Protein AF-A0A812R3I2-F1 (afdb_monomer_lite)

Foldseek 3Di:
DVVLLVLLLVVLCVQQDQDDPDPQPNQRLLVLLLQLLVLLVVLLVPPVCPVSSVSSPSSSLSNVQNSCCSVVPVLDGLVPLVVLVVLLVVLVVLVVVVCVVQVVDPVPDDPVSVVSNVVSVVSNVVSVVSSVVSVVVVVVLVVLCVVPNSCSSNVVSVVSNVVSVCVNVVSVVVLVVVLVVLVVVLVVLVVVLVVLVVVLVVLVVVCVPDDDPSVVVSVVSVVVSVVSVVVSVVSVVVSCVSVVVVVVVVVVVVVPDDDDDDDDDDDDDDDDDDD

pLDDT: mean 76.4, std 17.94, range [28.22, 96.25]

Radius of gyration: 31.41 Å; chains: 1; bounding box: 84×61×97 Å

Structure (mmCIF, N/CA/C/O backbone):
data_AF-A0A812R3I2-F1
#
_entry.id   AF-A0A812R3I2-F1
#
loop_
_atom_site.group_PDB
_atom_site.id
_atom_site.type_symbol
_atom_site.label_atom_id
_atom_site.label_alt_id
_atom_site.label_comp_id
_atom_site.label_asym_id
_atom_site.label_entity_id
_atom_site.label_seq_id
_atom_site.pdbx_PDB_ins_code
_atom_site.Cartn_x
_atom_site.Cartn_y
_atom_site.Cartn_z
_atom_site.occupancy
_atom_site.B_iso_or_equiv
_atom_site.auth_seq_id
_atom_site.auth_comp_id
_atom_site.auth_asym_id
_atom_site.auth_atom_id
_atom_site.pdbx_PDB_model_num
ATOM 1 N N . MET A 1 1 ? -6.455 10.884 20.052 1.00 87.44 1 MET A N 1
ATOM 2 C CA . MET A 1 1 ? -6.715 10.552 18.632 1.00 87.44 1 MET A CA 1
ATOM 3 C C . MET A 1 1 ? -5.604 11.018 17.708 1.00 87.44 1 MET A C 1
ATOM 5 O O . MET A 1 1 ? -4.949 10.153 17.156 1.00 87.44 1 MET A O 1
ATOM 9 N N . VAL A 1 2 ? -5.324 12.324 17.572 1.00 93.56 2 VAL A N 1
ATOM 10 C CA . VAL A 1 2 ? -4.224 12.802 16.696 1.00 93.56 2 VAL A CA 1
ATOM 11 C C . VAL A 1 2 ? -2.874 12.212 17.108 1.00 93.56 2 VAL A C 1
ATOM 13 O O . VAL A 1 2 ? -2.178 11.645 16.276 1.00 93.56 2 VAL A O 1
ATOM 16 N N . PHE A 1 3 ? -2.540 12.252 18.402 1.00 95.25 3 PHE A N 1
ATOM 17 C CA . PHE A 1 3 ? -1.313 11.631 18.909 1.00 95.25 3 PHE A CA 1
ATOM 18 C C . PHE 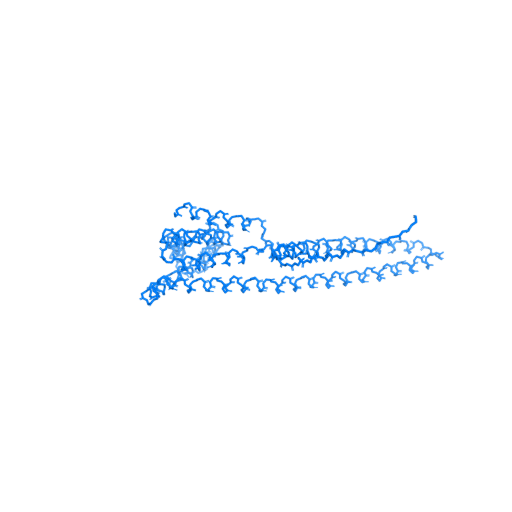A 1 3 ? -1.253 10.122 18.616 1.00 95.25 3 PHE A C 1
ATOM 20 O O . PHE A 1 3 ? -0.248 9.636 18.119 1.00 95.25 3 PHE A O 1
ATOM 27 N N . SER A 1 4 ? -2.352 9.394 18.833 1.00 93.94 4 SER A N 1
ATOM 28 C CA . SER A 1 4 ? -2.474 7.961 18.519 1.00 93.94 4 SER A CA 1
ATOM 29 C C . SER A 1 4 ? -2.266 7.672 17.026 1.00 93.94 4 SER A C 1
ATOM 31 O O . SER A 1 4 ? -1.540 6.756 16.658 1.00 93.94 4 SER A O 1
ATOM 33 N N . PHE A 1 5 ? -2.833 8.504 16.152 1.00 94.00 5 PHE A N 1
ATOM 34 C CA . PHE A 1 5 ? -2.637 8.417 14.706 1.00 94.00 5 PHE A CA 1
ATOM 35 C C . PHE A 1 5 ? -1.174 8.654 14.306 1.00 94.00 5 PHE A C 1
ATOM 37 O O . PHE A 1 5 ? -0.624 7.929 13.472 1.00 94.00 5 PHE A O 1
ATOM 44 N N . VAL A 1 6 ? -0.525 9.653 14.914 1.00 95.38 6 VAL A N 1
ATOM 45 C CA . VAL A 1 6 ? 0.903 9.926 14.706 1.00 95.38 6 VAL A CA 1
ATOM 46 C C . VAL A 1 6 ? 1.744 8.754 15.195 1.00 95.38 6 VAL A C 1
ATOM 48 O O . VAL A 1 6 ? 2.632 8.332 14.466 1.00 95.38 6 VAL A O 1
ATOM 51 N N . LEU A 1 7 ? 1.430 8.176 16.358 1.00 95.44 7 LEU A N 1
ATOM 52 C CA . LEU A 1 7 ? 2.094 6.971 16.859 1.00 95.44 7 LEU A CA 1
ATOM 53 C C . LEU A 1 7 ? 1.978 5.812 15.867 1.00 95.44 7 LEU A C 1
ATOM 55 O O . LEU A 1 7 ? 2.988 5.206 15.538 1.00 95.44 7 LEU A O 1
ATOM 59 N N . GLY A 1 8 ? 0.787 5.547 15.327 1.00 92.88 8 GLY A N 1
ATOM 60 C CA . GLY A 1 8 ? 0.605 4.508 14.310 1.00 92.88 8 GLY A CA 1
ATOM 61 C C . GLY A 1 8 ? 1.437 4.764 13.053 1.00 92.88 8 GLY A C 1
ATOM 62 O O . GLY A 1 8 ? 2.139 3.878 12.569 1.00 92.88 8 GLY A O 1
ATOM 63 N N . SER A 1 9 ? 1.428 6.003 12.560 1.00 92.00 9 SER A N 1
ATOM 64 C CA . SER A 1 9 ? 2.233 6.403 11.397 1.00 92.00 9 SER A CA 1
ATOM 65 C C . SER A 1 9 ? 3.739 6.284 11.671 1.00 92.00 9 SER A C 1
ATOM 67 O O . SER A 1 9 ? 4.499 5.853 10.806 1.00 92.00 9 SER A O 1
ATOM 69 N N . PHE A 1 10 ? 4.167 6.624 12.888 1.00 92.44 10 PHE A N 1
ATOM 70 C CA . PHE A 1 10 ? 5.546 6.513 13.356 1.00 92.44 10 PHE A CA 1
ATOM 71 C C . PHE A 1 10 ? 5.992 5.049 13.439 1.00 92.44 10 PHE A C 1
ATOM 73 O O . PHE A 1 10 ? 7.029 4.700 12.882 1.00 92.44 10 PHE A O 1
ATOM 80 N N . THR A 1 11 ? 5.175 4.169 14.029 1.00 90.81 11 THR A N 1
ATOM 81 C CA . THR A 1 11 ? 5.432 2.722 14.059 1.00 90.81 11 THR A CA 1
ATOM 82 C C . THR A 1 11 ? 5.549 2.148 12.648 1.00 90.81 11 THR A C 1
ATOM 84 O O . THR A 1 11 ? 6.451 1.357 12.388 1.00 90.81 11 THR A O 1
ATOM 87 N N . CYS A 1 12 ? 4.705 2.585 11.705 1.00 89.25 12 CYS A N 1
ATOM 88 C CA . CYS A 1 12 ? 4.834 2.175 10.305 1.00 89.25 12 CYS A CA 1
ATOM 89 C C . CYS A 1 12 ? 6.165 2.626 9.695 1.00 89.25 12 CYS A C 1
ATOM 91 O O . CYS A 1 12 ? 6.787 1.857 8.969 1.00 89.25 12 CYS A O 1
ATOM 93 N N . GLY A 1 13 ? 6.586 3.865 9.960 1.00 86.12 13 GLY A N 1
ATOM 94 C CA . GLY A 1 13 ? 7.849 4.405 9.457 1.00 86.12 13 GLY A CA 1
ATOM 95 C C . GLY A 1 13 ? 9.072 3.680 10.017 1.00 86.12 13 GLY A C 1
ATOM 96 O O . GLY A 1 13 ? 10.061 3.534 9.311 1.00 86.12 13 GLY A O 1
ATOM 97 N N . MET A 1 14 ? 8.992 3.179 11.253 1.00 85.06 14 MET A N 1
ATOM 98 C CA . MET A 1 14 ? 10.027 2.317 11.833 1.00 85.06 14 MET A CA 1
ATOM 99 C C . MET A 1 14 ? 10.030 0.906 11.230 1.00 85.06 14 MET A C 1
ATOM 101 O O . MET A 1 14 ? 11.087 0.293 11.131 1.00 85.06 14 MET A O 1
ATOM 105 N N . LEU A 1 15 ? 8.861 0.375 10.850 1.00 82.00 15 LEU A N 1
ATOM 106 C CA . LEU A 1 15 ? 8.752 -0.957 10.247 1.00 82.00 15 LEU A CA 1
ATOM 107 C C . LEU A 1 15 ? 9.133 -0.969 8.762 1.00 82.00 15 LEU A C 1
ATOM 109 O O . LEU A 1 15 ? 9.712 -1.938 8.287 1.00 82.00 15 LEU A O 1
ATOM 113 N N . ILE A 1 16 ? 8.760 0.058 8.002 1.00 77.31 16 ILE A N 1
ATOM 114 C CA . ILE A 1 16 ? 8.910 0.079 6.545 1.00 77.31 16 ILE A CA 1
ATOM 115 C C . ILE A 1 16 ? 9.934 1.142 6.170 1.00 77.31 16 ILE A C 1
ATOM 117 O O . ILE A 1 16 ? 9.611 2.327 6.076 1.00 77.31 16 ILE A O 1
ATOM 121 N N . ASP A 1 17 ? 11.160 0.692 5.917 1.00 68.50 17 ASP A N 1
ATOM 122 C CA . ASP A 1 17 ? 12.241 1.558 5.464 1.00 68.50 17 ASP A CA 1
ATOM 123 C C . ASP A 1 17 ? 12.000 2.053 4.023 1.00 68.50 17 ASP A C 1
ATOM 125 O O . ASP A 1 17 ? 11.458 1.342 3.170 1.00 68.50 17 ASP A O 1
ATOM 129 N N . LYS A 1 18 ? 12.408 3.293 3.743 1.00 57.50 18 LYS A N 1
ATOM 130 C CA . LYS A 1 18 ? 12.191 3.987 2.465 1.00 57.50 18 LYS A CA 1
ATOM 131 C C . LYS A 1 18 ? 13.086 3.478 1.333 1.00 57.50 18 LYS A C 1
ATOM 133 O O . LYS A 1 18 ? 12.794 3.797 0.183 1.00 57.50 18 LYS A O 1
ATOM 138 N N . ASN A 1 19 ? 14.164 2.743 1.627 1.00 46.28 19 ASN A N 1
ATOM 139 C CA . ASN A 1 19 ? 15.306 2.677 0.707 1.00 46.28 19 ASN A CA 1
ATOM 140 C C . ASN A 1 19 ? 15.780 1.287 0.249 1.00 46.28 19 ASN A C 1
ATOM 142 O O . ASN A 1 19 ? 16.928 1.151 -0.159 1.00 46.28 19 ASN A O 1
ATOM 146 N N . GLN A 1 20 ? 14.940 0.249 0.260 1.00 42.09 20 GLN A N 1
ATOM 147 C CA . GLN A 1 20 ? 15.333 -1.048 -0.316 1.00 42.09 20 GLN A CA 1
ATOM 148 C C . GLN A 1 20 ? 14.211 -1.665 -1.149 1.00 42.09 20 GLN A C 1
ATOM 150 O O . GLN A 1 20 ? 13.477 -2.552 -0.717 1.00 42.09 20 GLN A O 1
ATOM 155 N N . VAL A 1 21 ? 14.120 -1.218 -2.401 1.00 39.84 21 VAL A N 1
ATOM 156 C CA . VAL A 1 21 ? 13.279 -1.818 -3.450 1.00 39.84 21 VAL A CA 1
ATOM 157 C C . VAL A 1 21 ? 13.913 -3.096 -4.025 1.00 39.84 21 VAL A C 1
ATOM 159 O O . VAL A 1 21 ? 13.686 -3.436 -5.180 1.00 39.84 21 VAL A O 1
ATOM 162 N N . HIS A 1 22 ? 14.699 -3.833 -3.236 1.00 41.84 22 HIS A N 1
ATOM 163 C CA . HIS A 1 22 ? 15.124 -5.173 -3.621 1.00 41.84 22 HIS A CA 1
ATOM 164 C C . HIS A 1 22 ? 13.974 -6.145 -3.364 1.00 41.84 22 HIS A C 1
ATOM 166 O O . HIS A 1 22 ? 13.361 -6.146 -2.293 1.00 41.84 22 HIS A O 1
ATOM 172 N N . PHE A 1 23 ? 13.690 -6.987 -4.356 1.00 41.50 23 PHE A N 1
ATOM 173 C CA . PHE A 1 23 ? 12.600 -7.969 -4.388 1.00 41.50 23 PHE A CA 1
ATOM 174 C C . PHE A 1 23 ? 12.611 -8.974 -3.205 1.00 41.50 23 PHE A C 1
ATOM 176 O O . PHE A 1 23 ? 11.657 -9.728 -3.044 1.00 41.50 23 PHE A O 1
ATOM 183 N N . GLY A 1 24 ? 13.626 -8.929 -2.326 1.00 43.19 24 GLY A N 1
ATOM 184 C CA . GLY A 1 24 ? 13.731 -9.686 -1.072 1.00 43.19 24 GLY A CA 1
ATOM 185 C C . GLY A 1 24 ? 13.587 -8.890 0.245 1.00 43.19 24 GLY A C 1
ATOM 186 O O . GLY A 1 24 ? 13.453 -9.510 1.295 1.00 43.19 24 GLY A O 1
ATOM 187 N N . GLY A 1 25 ? 13.551 -7.548 0.247 1.00 48.41 25 GLY A N 1
ATOM 188 C CA . GLY A 1 25 ? 13.709 -6.711 1.461 1.00 48.41 25 GLY A CA 1
ATOM 189 C C . GLY A 1 25 ? 12.443 -6.354 2.266 1.00 48.41 25 GLY A C 1
ATOM 190 O O . GLY A 1 25 ? 12.532 -5.738 3.323 1.00 48.41 25 GLY A O 1
ATOM 191 N N . LYS A 1 26 ? 11.241 -6.739 1.819 1.00 57.84 26 LYS A N 1
ATOM 192 C CA . LYS A 1 26 ? 9.949 -6.280 2.391 1.00 57.84 26 LYS A CA 1
ATOM 193 C C . LYS A 1 26 ? 9.458 -7.069 3.619 1.00 57.84 26 LYS A C 1
ATOM 195 O O . LYS A 1 26 ? 8.255 -7.266 3.787 1.00 57.84 26 LYS A O 1
ATOM 200 N N . SER A 1 27 ? 10.372 -7.533 4.474 1.00 56.34 27 SER A N 1
ATOM 201 C CA . SER A 1 27 ? 10.068 -8.427 5.609 1.00 56.34 27 SER A CA 1
ATOM 202 C C . SER A 1 27 ? 8.937 -7.928 6.514 1.00 56.34 27 SER A C 1
ATOM 204 O O . SER A 1 27 ? 8.093 -8.700 6.964 1.00 56.34 27 SER A O 1
ATOM 206 N N . LEU A 1 28 ? 8.862 -6.615 6.710 1.00 74.56 28 LEU A N 1
ATOM 207 C CA . LEU A 1 28 ? 7.995 -6.018 7.715 1.00 74.56 28 LEU A CA 1
ATOM 208 C C . LEU A 1 28 ? 6.655 -5.510 7.163 1.00 74.56 28 LEU A C 1
ATOM 210 O O . LEU A 1 28 ? 5.810 -5.098 7.950 1.00 74.56 28 LEU A O 1
ATOM 214 N N . TYR A 1 29 ? 6.399 -5.588 5.847 1.00 82.06 29 TYR A N 1
ATOM 215 C CA . TYR A 1 29 ? 5.098 -5.172 5.293 1.00 82.06 29 TYR A CA 1
ATOM 216 C C . TYR A 1 29 ? 3.963 -6.095 5.757 1.00 82.06 29 TYR A C 1
ATOM 218 O O . TYR A 1 29 ? 2.920 -5.627 6.207 1.00 82.06 29 TYR A O 1
ATOM 226 N N . GLY A 1 30 ? 4.195 -7.413 5.716 1.00 85.56 30 GLY A N 1
ATOM 227 C CA . GLY A 1 30 ? 3.254 -8.398 6.258 1.00 85.56 30 GLY A CA 1
ATOM 228 C C . GLY A 1 30 ? 3.018 -8.199 7.755 1.00 85.56 30 GLY A C 1
ATOM 229 O O . GLY A 1 30 ? 1.873 -8.178 8.200 1.00 85.56 30 GLY A O 1
ATOM 230 N N . VAL A 1 31 ? 4.091 -7.937 8.510 1.00 87.06 31 VAL A N 1
ATOM 231 C CA . VAL A 1 31 ? 4.026 -7.629 9.948 1.00 87.06 31 VAL A CA 1
ATOM 232 C C . VAL A 1 31 ? 3.205 -6.365 10.211 1.00 87.06 31 VAL A C 1
ATOM 234 O O . VAL A 1 31 ? 2.383 -6.353 11.122 1.00 87.06 31 VAL A O 1
ATOM 237 N N . ALA A 1 32 ? 3.363 -5.321 9.396 1.00 91.00 32 ALA A N 1
ATOM 238 C CA . ALA A 1 32 ? 2.589 -4.093 9.520 1.00 91.00 32 ALA A CA 1
ATOM 239 C C . ALA A 1 32 ? 1.093 -4.317 9.211 1.00 91.00 32 ALA A C 1
ATOM 241 O O . ALA A 1 32 ? 0.242 -3.782 9.922 1.00 91.00 32 ALA A O 1
ATOM 242 N N . LEU A 1 33 ? 0.751 -5.167 8.231 1.00 90.94 33 LEU A N 1
ATOM 243 C CA . LEU A 1 33 ? -0.641 -5.558 7.961 1.00 90.94 33 LEU A CA 1
ATOM 244 C C . LEU A 1 33 ? -1.259 -6.333 9.132 1.00 90.94 33 LEU A C 1
ATOM 246 O O . LEU A 1 33 ? -2.377 -6.032 9.553 1.00 90.94 33 LEU A O 1
ATOM 250 N N . VAL A 1 34 ? -0.529 -7.312 9.672 1.00 93.31 34 VAL A N 1
ATOM 251 C CA . VAL A 1 34 ? -0.969 -8.091 10.838 1.00 93.31 34 VAL A CA 1
ATOM 252 C C . VAL A 1 34 ? -1.124 -7.177 12.054 1.00 93.31 34 VAL A C 1
ATOM 254 O O . VAL A 1 34 ? -2.153 -7.227 12.722 1.00 93.31 34 VAL A O 1
ATOM 257 N N . GLY A 1 35 ? -0.167 -6.280 12.302 1.00 93.62 35 GLY A N 1
ATOM 258 C CA . GLY A 1 35 ? -0.245 -5.278 13.366 1.00 93.62 35 GLY A CA 1
ATOM 259 C C . GLY A 1 35 ? -1.459 -4.359 13.220 1.00 93.62 35 GLY A C 1
ATOM 260 O O . GLY A 1 35 ? -2.162 -4.109 14.198 1.00 93.62 35 GLY A O 1
ATOM 261 N N . ASN A 1 36 ? -1.771 -3.924 11.995 1.00 95.25 36 ASN A N 1
ATOM 262 C CA . ASN A 1 36 ? -2.982 -3.156 11.710 1.00 95.25 36 ASN A CA 1
ATOM 263 C C . ASN A 1 36 ? -4.249 -3.940 12.065 1.00 95.25 36 ASN A C 1
ATOM 265 O O . ASN A 1 36 ? -5.129 -3.420 12.746 1.00 95.25 36 ASN A O 1
ATOM 269 N N . ALA A 1 37 ? -4.328 -5.205 11.643 1.00 95.69 37 ALA A N 1
ATOM 270 C CA . ALA A 1 37 ? -5.461 -6.064 11.954 1.00 95.69 37 ALA A CA 1
ATOM 271 C C . ALA A 1 37 ? -5.624 -6.261 13.467 1.00 95.69 37 ALA A C 1
ATOM 273 O O . ALA A 1 37 ? -6.730 -6.110 13.977 1.00 95.69 37 ALA A O 1
ATOM 274 N N . VAL A 1 38 ? -4.531 -6.525 14.192 1.00 95.69 38 VAL A N 1
ATOM 275 C CA . VAL A 1 38 ? -4.533 -6.677 15.656 1.00 95.69 38 VAL A CA 1
ATOM 276 C C . VAL A 1 38 ? -5.052 -5.416 16.345 1.00 95.69 38 VAL A C 1
ATOM 278 O O . VAL A 1 38 ? -5.872 -5.523 17.253 1.00 95.69 38 VAL A O 1
ATOM 281 N N . LEU A 1 39 ? -4.641 -4.224 15.901 1.00 95.62 39 LEU A N 1
ATOM 282 C CA . LEU A 1 39 ? -5.141 -2.962 16.455 1.00 95.62 39 LEU A CA 1
ATOM 283 C C . LEU A 1 39 ? -6.651 -2.783 16.226 1.00 95.62 39 LEU A C 1
ATOM 285 O O . LEU A 1 39 ? -7.348 -2.340 17.138 1.00 95.62 39 LEU A O 1
ATOM 289 N N . ILE A 1 40 ? -7.169 -3.158 15.050 1.00 94.69 40 ILE A N 1
ATOM 290 C CA . ILE A 1 40 ? -8.610 -3.091 14.751 1.00 94.69 40 ILE A CA 1
ATOM 291 C C . ILE A 1 40 ? -9.387 -4.140 15.564 1.00 94.69 40 ILE A C 1
ATOM 293 O O . ILE A 1 40 ? -10.418 -3.813 16.149 1.00 94.69 40 ILE A O 1
ATOM 297 N N . PHE A 1 41 ? -8.879 -5.375 15.671 1.00 94.81 41 PHE A N 1
ATOM 298 C CA . PHE A 1 41 ? -9.450 -6.413 16.538 1.00 94.81 41 PHE A CA 1
ATOM 299 C C . PHE A 1 41 ? -9.506 -5.947 17.995 1.00 94.81 41 PHE A C 1
ATOM 301 O O . PHE A 1 41 ? -10.547 -6.061 18.640 1.00 94.81 41 PHE A O 1
ATOM 308 N N . ALA A 1 42 ? -8.414 -5.373 18.503 1.00 93.75 42 ALA A N 1
ATOM 309 C CA . ALA A 1 42 ? -8.356 -4.830 19.852 1.00 93.75 42 ALA A CA 1
ATOM 310 C C . ALA A 1 42 ? -9.377 -3.700 20.040 1.00 93.75 42 ALA A C 1
ATOM 312 O O . ALA A 1 42 ? -10.113 -3.716 21.022 1.00 93.75 42 ALA A O 1
ATOM 313 N N . ALA A 1 43 ? -9.493 -2.772 19.083 1.00 93.00 43 ALA A N 1
ATOM 314 C CA . ALA A 1 43 ? -10.483 -1.696 19.133 1.00 93.00 43 ALA A CA 1
ATOM 315 C C . ALA A 1 43 ? -11.928 -2.224 19.221 1.00 93.00 43 ALA A C 1
ATOM 317 O O . ALA A 1 43 ? -12.735 -1.659 19.962 1.00 93.00 43 ALA A O 1
ATOM 318 N N . ALA A 1 44 ? -12.235 -3.320 18.519 1.00 91.06 44 ALA A N 1
ATOM 319 C CA . ALA A 1 44 ? -13.544 -3.972 18.538 1.00 91.06 44 ALA A CA 1
ATOM 320 C C . ALA A 1 44 ? -13.826 -4.762 19.835 1.00 91.06 44 ALA A C 1
ATOM 322 O O . ALA A 1 44 ? -14.984 -4.909 20.219 1.00 91.06 44 ALA A O 1
ATOM 323 N N . LEU A 1 45 ? -12.788 -5.257 20.524 1.00 92.06 45 LEU A N 1
ATOM 324 C CA . LEU A 1 45 ? -12.905 -6.060 21.753 1.00 92.06 45 LEU A CA 1
ATOM 325 C C . LEU A 1 45 ? -13.092 -5.235 23.034 1.00 92.06 45 LEU A C 1
ATOM 327 O O . LEU A 1 45 ? -13.538 -5.780 24.043 1.00 92.06 45 LEU A O 1
ATOM 331 N N . VAL A 1 46 ? -12.788 -3.933 23.015 1.00 91.94 46 VAL A N 1
ATOM 332 C CA . VAL A 1 46 ? -12.997 -3.024 24.160 1.00 91.94 46 VAL A CA 1
ATOM 333 C C . VAL A 1 46 ? -14.073 -1.957 23.893 1.00 91.94 46 VAL A C 1
ATOM 335 O O . VAL A 1 46 ? -13.804 -0.765 24.064 1.00 91.94 46 VAL A O 1
ATOM 338 N N . PRO A 1 47 ? -15.320 -2.335 23.535 1.00 85.88 47 PRO A N 1
ATOM 339 C CA . PRO A 1 47 ? -16.387 -1.362 23.284 1.00 85.88 47 PRO A CA 1
ATOM 340 C C . PRO A 1 47 ? -16.761 -0.564 24.545 1.00 85.88 47 PRO A C 1
ATOM 342 O O . PRO A 1 47 ? -17.189 0.581 24.450 1.00 85.88 47 PRO A O 1
ATOM 345 N N . ASN A 1 48 ? -16.533 -1.134 25.736 1.00 88.44 48 ASN A N 1
ATOM 346 C CA . ASN A 1 48 ? -16.837 -0.504 27.027 1.00 88.44 48 ASN A CA 1
ATOM 347 C C . ASN A 1 48 ? -15.884 0.652 27.393 1.00 88.44 48 ASN A C 1
ATOM 349 O O . ASN A 1 48 ? -16.150 1.389 28.339 1.00 88.44 48 ASN A O 1
ATOM 353 N N . LEU A 1 49 ? -14.770 0.816 26.667 1.00 91.50 49 LEU A N 1
ATOM 354 C CA . LEU A 1 49 ? -13.782 1.877 26.881 1.00 91.50 49 LEU A CA 1
ATOM 355 C C . LEU A 1 49 ? -13.686 2.751 25.619 1.00 91.50 49 LEU A C 1
ATOM 357 O O . LEU A 1 49 ? -12.740 2.600 24.838 1.00 91.50 49 LEU A O 1
ATOM 361 N N . PRO A 1 50 ? -14.629 3.688 25.402 1.00 87.69 50 PRO A N 1
ATOM 362 C CA . PRO A 1 50 ? -14.764 4.403 24.131 1.00 87.69 50 PRO A CA 1
ATOM 363 C C . PRO A 1 50 ? -13.494 5.176 23.753 1.00 87.69 50 PRO A C 1
ATOM 365 O O . PRO A 1 50 ? -13.035 5.110 22.616 1.00 87.69 50 PRO A O 1
ATOM 368 N N . THR A 1 51 ? -12.848 5.838 24.716 1.00 93.00 51 THR A N 1
ATOM 369 C CA . THR A 1 51 ? -11.600 6.577 24.473 1.00 93.00 51 THR A CA 1
ATOM 370 C C . THR A 1 51 ? -10.464 5.665 24.013 1.00 93.00 51 THR A C 1
ATOM 372 O O . THR A 1 51 ? -9.684 6.054 23.144 1.00 93.00 51 THR A O 1
ATOM 375 N N . LEU A 1 52 ? -10.363 4.454 24.569 1.00 92.81 52 LEU A N 1
ATOM 376 C CA . LEU A 1 52 ? -9.321 3.494 24.206 1.00 92.81 52 LEU A CA 1
ATOM 377 C C . LEU A 1 52 ? -9.603 2.875 22.836 1.00 92.81 52 LEU A C 1
ATOM 379 O O . LEU A 1 52 ? -8.702 2.850 22.001 1.00 92.81 52 LEU A O 1
ATOM 383 N N . SER A 1 53 ? -10.845 2.447 22.587 1.00 92.06 53 SER A N 1
ATOM 384 C CA . SER A 1 53 ? -11.273 1.885 21.300 1.00 92.06 53 SER A CA 1
ATOM 385 C C . SER A 1 53 ? -10.973 2.848 20.149 1.00 92.06 53 SER A C 1
ATOM 387 O O . SER A 1 53 ? -10.305 2.479 19.181 1.00 92.06 53 SER A O 1
ATOM 389 N N . VAL A 1 54 ? -11.338 4.127 20.295 1.00 93.19 54 VAL A N 1
ATOM 390 C CA . VAL A 1 54 ? -11.072 5.106 19.237 1.00 93.19 54 VAL A CA 1
ATOM 391 C C . VAL A 1 54 ? -9.584 5.470 19.144 1.00 93.19 54 VAL A C 1
ATOM 393 O O . VAL A 1 54 ? -9.086 5.719 18.048 1.00 93.19 54 VAL A O 1
ATOM 396 N N . CYS A 1 55 ? -8.828 5.464 20.248 1.00 95.75 55 CYS A N 1
ATOM 397 C CA . CYS A 1 55 ? -7.371 5.620 20.175 1.00 95.75 55 CYS A CA 1
ATOM 398 C C . CYS A 1 55 ? -6.708 4.468 19.405 1.00 95.75 55 CYS A C 1
ATOM 400 O O . CYS A 1 55 ? -5.854 4.738 18.567 1.00 95.75 55 CYS A O 1
ATOM 402 N N . LEU A 1 56 ? -7.116 3.217 19.641 1.00 94.94 56 LEU A N 1
ATOM 403 C CA . LEU A 1 56 ? -6.617 2.040 18.920 1.00 94.94 56 LEU A CA 1
ATOM 404 C C . LEU A 1 56 ? -6.975 2.098 17.431 1.00 94.94 56 LEU A C 1
ATOM 406 O O . LEU A 1 56 ? -6.100 1.909 16.587 1.00 94.94 56 LEU A O 1
ATOM 410 N N . ALA A 1 57 ? -8.224 2.444 17.108 1.00 93.81 57 ALA A N 1
ATOM 411 C CA . ALA A 1 57 ? -8.665 2.641 15.731 1.00 93.81 57 ALA A CA 1
ATOM 412 C C . ALA A 1 57 ? -7.890 3.778 15.041 1.00 93.81 57 ALA A C 1
ATOM 414 O O . ALA A 1 57 ? -7.455 3.632 13.902 1.00 93.81 57 ALA A O 1
ATOM 415 N N . ALA A 1 58 ? -7.639 4.892 15.738 1.00 94.81 58 ALA A N 1
ATOM 416 C CA . ALA A 1 58 ? -6.834 5.992 15.211 1.00 94.81 58 ALA A CA 1
ATOM 417 C C . ALA A 1 58 ? -5.378 5.570 14.949 1.00 94.81 58 ALA A C 1
ATOM 419 O O . ALA A 1 58 ? -4.822 5.943 13.915 1.00 94.81 58 ALA A O 1
ATOM 420 N N . THR A 1 59 ? -4.774 4.774 15.839 1.00 96.25 59 THR A N 1
ATOM 421 C CA . THR A 1 59 ? -3.440 4.190 15.630 1.00 96.25 59 THR A CA 1
ATOM 422 C C . THR A 1 59 ? -3.423 3.265 14.413 1.00 96.25 59 THR A C 1
ATOM 424 O O . THR A 1 59 ? -2.528 3.394 13.581 1.00 96.25 59 THR A O 1
ATOM 427 N N . ALA A 1 60 ? -4.424 2.390 14.255 1.00 95.31 60 ALA A N 1
ATOM 428 C CA . ALA A 1 60 ? -4.557 1.529 13.077 1.00 95.31 60 ALA A CA 1
ATOM 429 C C . ALA A 1 60 ? -4.656 2.358 11.786 1.00 95.31 60 ALA A C 1
ATOM 431 O O . ALA A 1 60 ? -3.863 2.193 10.863 1.00 95.31 60 ALA A O 1
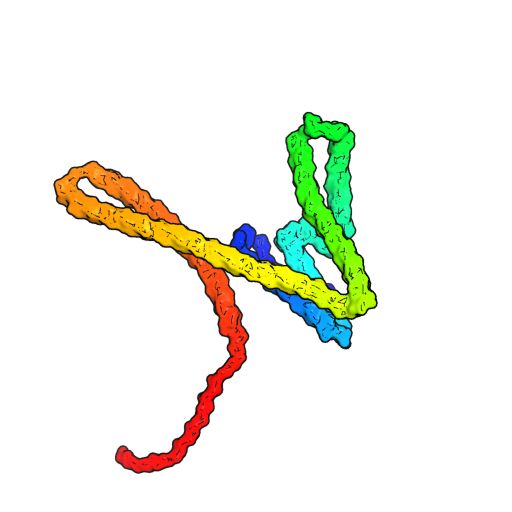ATOM 432 N N . CYS A 1 61 ? -5.545 3.353 11.750 1.00 93.06 61 CYS A N 1
ATOM 433 C CA . CYS A 1 61 ? -5.677 4.255 10.606 1.00 93.06 61 CYS A CA 1
ATOM 434 C C . CYS A 1 61 ? -4.362 4.982 10.270 1.00 93.06 61 CYS A C 1
ATOM 436 O O . CYS A 1 61 ? -4.017 5.121 9.097 1.00 93.06 61 CYS A O 1
ATOM 438 N N . GLY A 1 62 ? -3.614 5.436 11.281 1.00 93.06 62 GLY A N 1
ATOM 439 C CA . GLY A 1 62 ? -2.298 6.054 11.094 1.00 93.06 62 GLY A CA 1
ATOM 440 C C . GLY A 1 62 ? -1.285 5.093 10.473 1.00 93.06 62 GLY A C 1
ATOM 441 O O . GLY A 1 62 ? -0.653 5.416 9.466 1.00 93.06 62 GLY A O 1
ATOM 442 N N . LEU A 1 63 ? -1.196 3.881 11.026 1.00 92.69 63 LEU A N 1
ATOM 443 C CA . LEU A 1 63 ? -0.348 2.805 10.515 1.00 92.69 63 LEU A CA 1
ATOM 444 C C . LEU A 1 63 ? -0.695 2.487 9.049 1.00 92.69 63 LEU A C 1
ATOM 446 O O . LEU A 1 63 ? 0.186 2.485 8.194 1.00 92.69 63 LEU A O 1
ATOM 450 N N . GLN A 1 64 ? -1.979 2.307 8.726 1.00 91.88 64 GLN A N 1
ATOM 451 C CA . GLN A 1 64 ? -2.443 1.982 7.375 1.00 91.88 64 GLN A CA 1
ATOM 452 C C . GLN A 1 64 ? -2.172 3.090 6.351 1.00 91.88 64 GLN A C 1
ATOM 454 O O . GLN A 1 64 ? -1.746 2.808 5.228 1.00 91.88 64 GLN A O 1
ATOM 459 N N . ASN A 1 65 ? -2.364 4.353 6.733 1.00 89.75 65 ASN A N 1
ATOM 460 C CA . ASN A 1 65 ? -2.091 5.484 5.848 1.00 89.75 65 ASN A CA 1
ATOM 461 C C . ASN A 1 65 ? -0.594 5.619 5.540 1.00 89.75 65 ASN A C 1
ATOM 463 O O . ASN A 1 65 ? -0.214 5.881 4.393 1.00 89.75 65 ASN A O 1
ATOM 467 N N . ALA A 1 66 ? 0.262 5.396 6.538 1.00 88.50 66 ALA A N 1
ATOM 468 C CA . ALA A 1 66 ? 1.704 5.370 6.343 1.00 88.50 66 ALA A CA 1
ATOM 469 C C . ALA A 1 66 ? 2.138 4.173 5.475 1.00 88.50 66 ALA A C 1
ATOM 471 O O . ALA A 1 66 ? 2.911 4.363 4.537 1.00 88.50 66 ALA A O 1
ATOM 472 N N . MET A 1 67 ? 1.559 2.980 5.681 1.00 87.00 67 MET A N 1
ATOM 473 C CA . MET A 1 67 ? 1.831 1.795 4.850 1.00 87.00 67 MET A CA 1
ATOM 474 C C . MET A 1 67 ? 1.506 2.044 3.374 1.00 87.00 67 MET A C 1
ATOM 476 O O . MET A 1 67 ? 2.302 1.714 2.493 1.00 87.00 67 MET A O 1
ATOM 480 N N . CYS A 1 68 ? 0.343 2.642 3.097 1.00 81.19 68 CYS A N 1
ATOM 481 C CA . CYS A 1 68 ? -0.084 2.971 1.738 1.00 81.19 68 CYS A CA 1
ATOM 482 C C . CYS A 1 68 ? 0.873 3.972 1.074 1.00 81.19 68 CYS A C 1
ATOM 484 O O . CYS A 1 68 ? 1.264 3.781 -0.078 1.00 81.19 68 CYS A O 1
ATOM 486 N N . THR A 1 69 ? 1.299 4.996 1.817 1.00 81.19 69 THR A N 1
ATOM 487 C CA . THR A 1 69 ? 2.232 6.022 1.326 1.00 81.19 69 THR A CA 1
ATOM 488 C C . THR A 1 69 ? 3.616 5.436 1.027 1.00 81.19 69 THR A C 1
ATOM 490 O O . THR A 1 69 ? 4.250 5.815 0.047 1.00 81.19 69 THR A O 1
ATOM 493 N N . SER A 1 70 ? 4.098 4.486 1.829 1.00 78.00 70 SER A N 1
ATOM 494 C CA . SER A 1 70 ? 5.376 3.817 1.555 1.00 78.00 70 SER A CA 1
ATOM 495 C C . SER A 1 70 ? 5.294 2.875 0.348 1.00 78.00 70 SER A C 1
ATOM 497 O O . SER A 1 70 ? 6.250 2.785 -0.416 1.00 78.00 70 SER A O 1
ATOM 499 N N . HIS A 1 71 ? 4.158 2.198 0.135 1.00 72.00 71 HIS A N 1
ATOM 500 C CA . HIS A 1 71 ? 4.001 1.233 -0.961 1.00 72.00 71 HIS A CA 1
ATOM 501 C C . HIS A 1 71 ? 3.741 1.889 -2.326 1.00 72.00 71 HIS A C 1
ATOM 503 O O . HIS A 1 71 ? 4.330 1.495 -3.330 1.00 72.00 71 HIS A O 1
ATOM 509 N N . PHE A 1 72 ? 2.855 2.885 -2.377 1.00 68.38 72 PHE A N 1
ATOM 510 C CA . PHE A 1 72 ? 2.468 3.573 -3.616 1.00 68.38 72 PHE A CA 1
ATOM 511 C C . PHE A 1 72 ? 3.200 4.912 -3.810 1.00 68.38 72 PHE A C 1
ATOM 513 O O . PHE A 1 72 ? 2.870 5.689 -4.709 1.00 68.38 72 PHE A O 1
ATOM 520 N N . GLY A 1 73 ? 4.197 5.186 -2.966 1.00 65.56 73 GLY A N 1
ATOM 521 C CA . GLY A 1 73 ? 4.877 6.472 -2.889 1.00 65.56 73 GLY A CA 1
ATOM 522 C C . GLY A 1 73 ? 3.976 7.586 -2.345 1.00 65.56 73 GLY A C 1
ATOM 523 O O . GLY A 1 73 ? 2.810 7.392 -1.998 1.00 65.56 73 GLY A O 1
ATOM 524 N N . ALA A 1 74 ? 4.502 8.813 -2.331 1.00 59.78 74 ALA A N 1
ATOM 525 C CA . ALA A 1 74 ? 3.776 10.001 -1.863 1.00 59.78 74 ALA A CA 1
ATOM 526 C C . ALA A 1 74 ? 2.544 10.382 -2.720 1.00 59.78 74 ALA A C 1
ATOM 528 O O . ALA A 1 74 ? 1.883 11.379 -2.431 1.00 59.78 74 ALA A O 1
ATOM 529 N N . VAL A 1 75 ? 2.249 9.615 -3.775 1.00 57.78 75 VAL A N 1
ATOM 530 C CA . VAL A 1 75 ? 1.217 9.908 -4.776 1.00 57.78 75 VAL A CA 1
ATOM 531 C C . VAL A 1 75 ? -0.181 9.497 -4.305 1.00 57.78 75 VAL A C 1
ATOM 533 O O . VAL A 1 75 ? -1.157 10.111 -4.727 1.00 57.78 75 VAL A O 1
ATOM 536 N N . VAL A 1 76 ? -0.311 8.501 -3.421 1.00 62.94 76 VAL A N 1
ATOM 537 C CA . VAL A 1 76 ? -1.617 7.937 -3.038 1.00 62.94 76 VAL A CA 1
ATOM 538 C C . VAL A 1 76 ? -1.835 8.026 -1.526 1.00 62.94 76 VAL A C 1
ATOM 540 O O . VAL A 1 76 ? -1.076 7.448 -0.752 1.00 62.94 76 VAL A O 1
ATOM 543 N N . ARG A 1 77 ? -2.906 8.714 -1.098 1.00 72.00 77 ARG A N 1
ATOM 544 C CA . ARG A 1 77 ? -3.368 8.746 0.304 1.00 72.00 77 ARG A CA 1
ATOM 545 C C . ARG A 1 77 ? -4.826 8.303 0.405 1.00 72.00 77 ARG A C 1
ATOM 547 O O . ARG A 1 77 ? -5.705 8.913 -0.193 1.00 72.00 77 ARG A O 1
ATOM 554 N N . THR A 1 78 ? -5.085 7.283 1.215 1.00 72.62 78 THR A N 1
ATOM 555 C CA . THR A 1 78 ? -6.388 6.612 1.399 1.00 72.62 78 THR A CA 1
ATOM 556 C C . THR A 1 78 ? -7.478 7.456 2.048 1.00 72.62 78 THR A C 1
ATOM 558 O O . THR A 1 78 ? -8.653 7.215 1.797 1.00 72.62 78 THR A O 1
ATOM 561 N N . THR A 1 79 ? -7.123 8.473 2.831 1.00 75.31 79 THR A N 1
ATOM 562 C CA . THR A 1 79 ? -8.091 9.338 3.529 1.00 75.31 79 THR A CA 1
ATOM 563 C C . THR A 1 79 ? -8.444 10.616 2.774 1.00 75.31 79 THR A C 1
ATOM 565 O O . THR A 1 79 ? -9.468 11.235 3.050 1.00 75.31 79 THR A O 1
ATOM 568 N N . HIS A 1 80 ? -7.631 11.023 1.799 1.00 80.56 80 HIS A N 1
ATOM 569 C CA . HIS A 1 80 ? -7.844 12.252 1.034 1.00 80.56 80 HIS A CA 1
ATOM 570 C C . HIS A 1 80 ? -8.686 11.982 -0.216 1.00 80.56 80 HIS A C 1
ATOM 572 O O . HIS A 1 80 ? -8.266 12.276 -1.330 1.00 80.56 80 HIS A O 1
ATOM 578 N N . VAL A 1 81 ? -9.886 11.427 -0.036 1.00 83.50 81 VAL A N 1
ATOM 579 C CA . VAL A 1 81 ? -10.769 10.997 -1.136 1.00 83.50 81 VAL A CA 1
ATOM 580 C C . VAL A 1 81 ? -11.092 12.141 -2.100 1.00 83.50 81 VAL A C 1
ATOM 582 O O . VAL A 1 81 ? -11.093 11.948 -3.313 1.00 83.50 81 VAL A O 1
ATOM 585 N N . THR A 1 82 ? -11.300 13.353 -1.581 1.00 86.56 82 THR A N 1
ATOM 586 C CA . THR A 1 82 ? -11.512 14.561 -2.395 1.00 86.56 82 THR A CA 1
ATOM 587 C C . THR A 1 82 ? -10.272 14.938 -3.207 1.00 86.56 82 THR A C 1
ATOM 589 O O . THR A 1 82 ? -10.392 15.343 -4.362 1.00 86.56 82 THR A O 1
ATOM 592 N N . GLY A 1 83 ? -9.078 14.744 -2.642 1.00 86.56 83 GLY A N 1
ATOM 593 C CA . GLY A 1 83 ? -7.807 14.893 -3.350 1.00 86.56 83 GLY A CA 1
ATOM 594 C C . GLY A 1 83 ? -7.663 13.865 -4.473 1.00 86.56 83 GLY A C 1
ATOM 595 O O . GLY A 1 83 ? -7.378 14.240 -5.604 1.00 86.56 83 GLY A O 1
ATOM 596 N N . THR A 1 84 ? -7.964 12.593 -4.199 1.00 86.62 84 THR A N 1
ATOM 597 C CA . THR A 1 84 ? -7.970 11.520 -5.207 1.00 86.62 84 THR A CA 1
ATOM 598 C C . THR A 1 84 ? -8.948 11.816 -6.344 1.00 86.62 84 THR A C 1
ATOM 600 O O . THR A 1 84 ? -8.594 11.675 -7.510 1.00 86.62 84 THR A O 1
ATOM 603 N N . LEU A 1 85 ? -10.160 12.283 -6.030 1.00 88.88 85 LEU A N 1
ATOM 604 C CA . LEU A 1 85 ? -11.151 12.693 -7.031 1.00 88.88 85 LEU A CA 1
ATOM 605 C C . LEU A 1 85 ? -10.684 13.886 -7.871 1.00 88.88 85 LEU A C 1
ATOM 607 O O . LEU A 1 85 ? -10.893 13.897 -9.082 1.00 88.88 85 LEU A O 1
ATOM 611 N N . THR A 1 86 ? -10.027 14.865 -7.249 1.00 90.12 86 THR A N 1
ATOM 612 C CA . THR A 1 86 ? -9.454 16.018 -7.959 1.00 90.12 86 THR A CA 1
ATOM 613 C C . THR A 1 86 ? -8.362 15.570 -8.926 1.00 90.12 86 THR A C 1
ATOM 615 O O . THR A 1 86 ? -8.341 15.994 -10.081 1.00 90.12 86 THR A O 1
ATOM 618 N N . ASP A 1 87 ? -7.496 14.659 -8.486 1.00 89.38 87 ASP A N 1
ATOM 619 C CA . ASP A 1 87 ? -6.444 14.082 -9.315 1.00 89.38 87 ASP A CA 1
ATOM 620 C C . ASP A 1 87 ? -7.015 13.276 -10.487 1.00 89.38 87 ASP A C 1
ATOM 622 O O . ASP A 1 87 ? -6.540 13.428 -11.615 1.00 89.38 87 ASP A O 1
ATOM 626 N N . ILE A 1 88 ? -8.052 12.463 -10.253 1.00 90.50 88 ILE A N 1
ATOM 627 C CA . ILE A 1 88 ? -8.785 11.745 -11.306 1.00 90.50 88 ILE A CA 1
ATOM 628 C C . ILE A 1 88 ? -9.370 12.743 -12.311 1.00 90.50 88 ILE A C 1
ATOM 630 O O . ILE A 1 88 ? -9.142 12.602 -13.513 1.00 90.50 88 ILE A O 1
ATOM 634 N N . GLY A 1 89 ? -10.079 13.767 -11.829 1.00 92.00 89 GLY A N 1
ATOM 635 C CA . GLY A 1 89 ? -10.727 14.775 -12.665 1.00 92.00 89 GLY A CA 1
ATOM 636 C C . GLY A 1 89 ? -9.737 15.579 -13.506 1.00 92.00 89 GLY A C 1
ATOM 637 O O . GLY A 1 89 ? -9.939 15.737 -14.707 1.00 92.00 89 GLY A O 1
ATOM 638 N N . SER A 1 90 ? -8.632 16.030 -12.908 1.00 91.50 90 SER A N 1
ATOM 639 C CA . SER A 1 90 ? -7.576 16.775 -13.605 1.00 91.50 90 SER A CA 1
ATOM 640 C C . SER A 1 90 ? -6.886 15.918 -14.673 1.00 91.50 90 SER A C 1
ATOM 642 O O . SER A 1 90 ? -6.731 16.347 -15.817 1.00 91.50 90 SER A O 1
ATOM 644 N N . THR A 1 91 ? -6.559 14.665 -14.338 1.00 91.56 91 THR A N 1
ATOM 645 C CA . THR A 1 91 ? -5.919 13.710 -15.258 1.00 91.56 91 THR A CA 1
ATOM 646 C C . THR A 1 91 ? -6.837 13.371 -16.438 1.00 91.56 91 THR A C 1
ATOM 648 O O . THR A 1 91 ? -6.423 13.439 -17.595 1.00 91.56 91 THR A O 1
ATOM 651 N N . LEU A 1 92 ? -8.115 13.075 -16.171 1.00 92.50 92 LEU A N 1
ATOM 652 C CA . LEU A 1 92 ? -9.122 12.858 -17.213 1.00 92.50 92 LEU A CA 1
ATOM 653 C C . LEU A 1 92 ? -9.332 14.110 -18.070 1.00 92.50 92 LEU A C 1
ATOM 655 O O . LEU A 1 92 ? -9.433 13.999 -19.290 1.00 92.50 92 LEU A O 1
ATOM 659 N N . GLY A 1 93 ? -9.353 15.292 -17.452 1.00 92.06 93 GLY A N 1
ATOM 660 C CA . GLY A 1 93 ? -9.481 16.574 -18.137 1.00 92.06 93 GLY A CA 1
ATOM 661 C C . GLY A 1 93 ? -8.341 16.831 -19.121 1.00 92.06 93 GLY A C 1
ATOM 662 O O . GLY A 1 93 ? -8.602 17.204 -20.265 1.00 92.06 93 GLY A O 1
ATOM 663 N N . ARG A 1 94 ? -7.087 16.563 -18.728 1.00 90.06 94 ARG A N 1
ATOM 664 C CA . ARG A 1 94 ? -5.923 16.656 -19.629 1.00 90.06 94 ARG A CA 1
ATOM 665 C C . ARG A 1 94 ? -6.044 15.704 -20.812 1.00 90.06 94 ARG A C 1
ATOM 667 O O . ARG A 1 94 ? -5.912 16.133 -21.958 1.00 90.06 94 ARG A O 1
ATOM 674 N N . ILE A 1 95 ? -6.367 14.437 -20.548 1.00 88.56 95 ILE A N 1
ATOM 675 C CA . ILE A 1 95 ? -6.547 13.424 -21.595 1.00 88.56 95 ILE A CA 1
ATOM 676 C C . ILE A 1 95 ? -7.663 13.848 -22.566 1.00 88.56 95 ILE A C 1
ATOM 678 O O . ILE A 1 95 ? -7.460 13.858 -23.782 1.00 88.56 95 ILE A O 1
ATOM 682 N N . ALA A 1 96 ? -8.826 14.248 -22.045 1.00 89.31 96 ALA A N 1
ATOM 683 C CA . ALA A 1 96 ? -9.965 14.687 -22.845 1.00 89.31 96 ALA A CA 1
ATOM 684 C C . ALA A 1 96 ? -9.638 15.930 -23.685 1.00 89.31 96 ALA A C 1
ATOM 686 O O . ALA A 1 96 ? -9.986 15.979 -24.864 1.00 89.31 96 ALA A O 1
ATOM 687 N N . MET A 1 97 ? -8.922 16.907 -23.119 1.00 88.25 97 MET A N 1
ATOM 688 C CA . MET A 1 97 ? -8.513 18.126 -23.822 1.00 88.25 97 MET A CA 1
ATOM 689 C C . MET A 1 97 ? -7.610 17.822 -25.024 1.00 88.25 97 MET A C 1
ATOM 691 O O . MET A 1 97 ? -7.821 18.382 -26.104 1.00 88.25 97 MET A O 1
ATOM 695 N N . VAL A 1 98 ? -6.671 16.879 -24.887 1.00 85.25 98 VAL A N 1
ATOM 696 C CA . VAL A 1 98 ? -5.828 16.432 -26.008 1.00 85.25 98 VAL A CA 1
ATOM 697 C C . VAL A 1 98 ? -6.666 15.740 -27.089 1.00 85.25 98 VAL A C 1
ATOM 699 O O . VAL A 1 98 ? -6.518 16.056 -28.274 1.00 85.25 98 VAL A O 1
ATOM 702 N N . TYR A 1 99 ? -7.590 14.850 -26.708 1.00 85.00 99 TYR A N 1
ATOM 703 C CA . TYR A 1 99 ? -8.476 14.174 -27.666 1.00 85.00 99 TYR A CA 1
ATOM 704 C C . TYR A 1 99 ? -9.406 15.146 -28.405 1.00 85.00 99 TYR A C 1
ATOM 706 O O . TYR A 1 99 ? -9.562 15.018 -29.623 1.00 85.00 99 TYR A O 1
ATOM 714 N N . LEU A 1 100 ? -9.959 16.141 -27.707 1.00 86.69 100 LEU A N 1
ATOM 715 C CA . LEU A 1 100 ? -10.817 17.180 -28.283 1.00 86.69 100 LEU A CA 1
ATOM 716 C C . LEU A 1 100 ? -10.050 18.059 -29.277 1.00 86.69 100 LEU A C 1
ATOM 718 O O . LEU A 1 100 ? -10.494 18.239 -30.408 1.00 86.69 100 LEU A O 1
ATOM 722 N N . ARG A 1 101 ? -8.860 18.555 -28.906 1.00 83.88 101 ARG A N 1
ATOM 723 C CA . ARG A 1 101 ? -8.055 19.441 -29.767 1.00 83.88 101 ARG A CA 1
ATOM 724 C C . ARG A 1 101 ? -7.558 18.738 -31.039 1.00 83.88 101 ARG A C 1
ATOM 726 O O . ARG A 1 101 ? -7.363 19.381 -32.068 1.00 83.88 101 ARG A O 1
ATOM 733 N N . LYS A 1 102 ? -7.346 17.419 -30.985 1.00 80.06 102 LYS A N 1
ATOM 734 C CA . LYS A 1 102 ? -6.804 16.615 -32.098 1.00 80.06 102 LYS A CA 1
ATOM 735 C C . LYS A 1 102 ? -7.873 15.810 -32.854 1.00 80.06 102 LYS A C 1
ATOM 737 O O . LYS A 1 102 ? -7.534 15.097 -33.803 1.00 80.06 102 LYS A O 1
ATOM 742 N N . GLY A 1 103 ? -9.147 15.930 -32.470 1.00 76.06 103 GLY A N 1
ATOM 743 C CA . GLY A 1 103 ? -10.286 15.294 -33.139 1.00 76.06 103 GLY A CA 1
ATOM 744 C C . GLY A 1 103 ? -10.254 13.765 -33.095 1.00 76.06 103 GLY A C 1
ATOM 745 O O . GLY A 1 103 ? -10.487 13.122 -34.116 1.00 76.06 103 GLY A O 1
ATOM 746 N N . CYS A 1 104 ? -9.876 13.181 -31.954 1.00 69.75 104 CYS A N 1
ATOM 747 C CA . CYS A 1 104 ? -9.784 11.729 -31.730 1.00 69.75 104 CYS A CA 1
ATOM 748 C C . CYS A 1 104 ? -8.892 10.943 -32.717 1.00 69.75 104 CYS A C 1
ATOM 750 O O . CYS A 1 104 ? -8.871 9.711 -32.699 1.00 69.75 104 CYS A O 1
ATOM 752 N N . ARG A 1 105 ? -8.100 11.619 -33.562 1.00 69.88 105 ARG A N 1
ATOM 753 C CA . ARG A 1 105 ? -7.187 10.976 -34.514 1.00 69.88 105 ARG A CA 1
ATOM 754 C C . ARG A 1 105 ? -5.806 10.790 -33.902 1.00 69.88 105 ARG A C 1
ATOM 756 O O . ARG A 1 105 ? -4.987 11.707 -33.873 1.00 69.88 105 ARG A O 1
ATOM 763 N N . ARG A 1 106 ? -5.509 9.543 -33.527 1.00 64.75 106 ARG A N 1
ATOM 764 C CA . ARG A 1 106 ? -4.217 9.113 -32.959 1.00 64.75 106 ARG A CA 1
ATOM 765 C C . ARG A 1 106 ? -3.002 9.453 -33.837 1.00 64.75 106 ARG A C 1
ATOM 767 O O . ARG A 1 106 ? -1.907 9.614 -33.316 1.00 64.75 106 ARG A O 1
ATOM 774 N N . SER A 1 107 ? -3.200 9.607 -35.149 1.00 64.62 107 SER A N 1
ATOM 775 C CA . SER A 1 107 ? -2.151 9.965 -36.117 1.00 64.62 107 SER A CA 1
ATOM 776 C C . SER A 1 107 ? -1.686 11.429 -36.046 1.00 64.62 107 SER A C 1
ATOM 778 O O . SER A 1 107 ? -0.681 11.756 -36.664 1.00 64.62 107 SER A O 1
ATOM 780 N N . ARG A 1 108 ? -2.399 12.320 -35.335 1.00 67.62 108 ARG A N 1
ATOM 781 C CA . ARG A 1 108 ? -2.032 13.746 -35.181 1.00 67.62 108 ARG A CA 1
ATOM 782 C C . ARG A 1 108 ? -1.362 14.075 -33.839 1.00 67.62 108 ARG A C 1
ATOM 784 O O . ARG A 1 108 ? -1.131 15.252 -33.546 1.00 67.62 108 ARG A O 1
ATOM 791 N N . MET A 1 109 ? -1.087 13.064 -33.017 1.00 73.44 109 MET A N 1
ATOM 792 C CA . MET A 1 109 ? -0.445 13.228 -31.711 1.00 73.44 109 MET A CA 1
ATOM 793 C C . MET A 1 109 ? 1.076 13.210 -31.827 1.00 73.44 109 MET A C 1
ATOM 795 O O . MET A 1 109 ? 1.641 12.350 -32.501 1.00 73.44 109 MET A O 1
ATOM 799 N N . ASN A 1 110 ? 1.726 14.119 -31.105 1.00 79.50 110 ASN A N 1
ATOM 800 C CA . ASN A 1 110 ? 3.179 14.121 -30.972 1.00 79.50 110 ASN A CA 1
ATOM 801 C C . ASN A 1 110 ? 3.639 12.996 -30.028 1.00 79.50 110 ASN A C 1
ATOM 803 O O . ASN A 1 110 ? 2.885 12.545 -29.162 1.00 79.50 110 ASN A O 1
ATOM 807 N N . VAL A 1 111 ? 4.899 12.560 -30.160 1.00 81.12 111 VAL A N 1
ATOM 808 C CA . VAL A 1 111 ? 5.495 11.520 -29.295 1.00 81.12 111 VAL A CA 1
ATOM 809 C C . VAL A 1 111 ? 5.399 11.911 -27.813 1.00 81.12 111 VAL A C 1
ATOM 811 O O . VAL A 1 111 ? 5.067 11.070 -26.980 1.00 81.12 111 VAL A O 1
ATOM 814 N N . LEU A 1 112 ? 5.587 13.199 -27.506 1.00 81.25 112 LEU A N 1
ATOM 815 C CA . LEU A 1 112 ? 5.488 13.744 -26.150 1.00 81.25 112 LEU A CA 1
ATOM 816 C C . LEU A 1 112 ? 4.067 13.633 -25.567 1.00 81.25 112 LEU A C 1
ATOM 818 O O . LEU A 1 112 ? 3.905 13.106 -24.474 1.00 81.25 112 LEU A O 1
ATOM 822 N N . GLU A 1 113 ? 3.033 14.029 -26.321 1.00 81.25 113 GLU A N 1
ATOM 823 C CA . GLU A 1 113 ? 1.623 13.927 -25.889 1.00 81.25 113 GLU A CA 1
ATOM 824 C C . GLU A 1 113 ? 1.225 12.463 -25.635 1.00 81.25 113 GLU A C 1
ATOM 826 O O . GLU A 1 113 ? 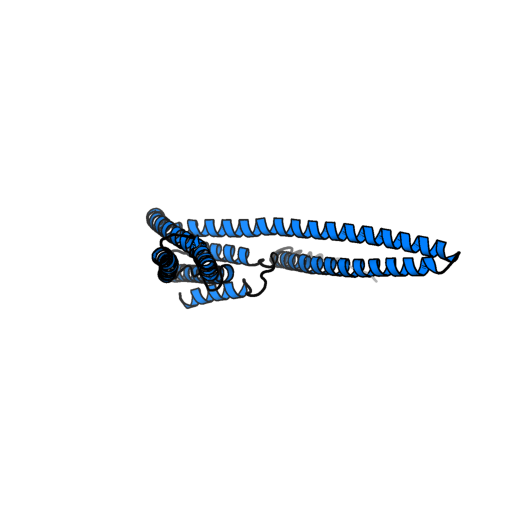0.487 12.147 -24.706 1.00 81.25 113 GLU A O 1
ATOM 831 N N . LYS A 1 114 ? 1.736 11.539 -26.458 1.00 80.69 114 LYS A N 1
ATOM 832 C CA . LYS A 1 114 ? 1.472 10.103 -26.318 1.00 80.69 114 LYS A CA 1
ATOM 833 C C . LYS A 1 114 ? 2.130 9.527 -25.059 1.00 80.69 114 LYS A C 1
ATOM 835 O O . LYS A 1 114 ? 1.534 8.665 -24.414 1.00 80.69 114 LYS A O 1
ATOM 840 N N . ALA A 1 115 ? 3.325 10.006 -24.712 1.00 83.38 115 ALA A N 1
ATOM 841 C CA . ALA A 1 115 ? 4.003 9.652 -23.470 1.00 83.38 115 ALA A CA 1
ATOM 842 C C . ALA A 1 115 ? 3.277 10.233 -22.244 1.00 83.38 115 ALA A C 1
ATOM 844 O O . ALA A 1 115 ? 3.030 9.498 -21.291 1.00 83.38 115 ALA A O 1
ATOM 845 N N . GLU A 1 116 ? 2.856 11.500 -22.300 1.00 83.75 116 GLU A N 1
ATOM 846 C CA . GLU A 1 116 ? 2.113 12.172 -21.224 1.00 83.75 116 GLU A CA 1
ATOM 847 C C . GLU A 1 116 ? 0.776 11.476 -20.935 1.00 83.75 116 GLU A C 1
ATOM 849 O O . GLU A 1 116 ? 0.522 11.086 -19.796 1.00 83.75 116 GLU A O 1
ATOM 854 N N . ILE A 1 117 ? -0.023 11.187 -21.973 1.00 84.88 117 ILE A N 1
ATOM 855 C CA . ILE A 1 117 ? -1.266 10.406 -21.838 1.00 84.88 117 ILE A CA 1
ATOM 856 C C . ILE A 1 117 ? -0.980 9.019 -21.255 1.00 84.88 117 ILE A C 1
ATOM 858 O O . ILE A 1 117 ? -1.777 8.504 -20.476 1.00 84.88 117 ILE A O 1
ATOM 862 N N . GLY A 1 118 ? 0.141 8.393 -21.624 1.00 85.38 118 GLY A N 1
ATOM 863 C CA . GLY A 1 118 ? 0.539 7.096 -21.082 1.00 85.38 118 GLY A CA 1
ATOM 864 C C . GLY A 1 118 ? 0.802 7.138 -19.575 1.00 85.38 118 GLY A C 1
ATOM 865 O O . GLY A 1 118 ? 0.354 6.246 -18.853 1.00 85.38 118 GLY A O 1
ATOM 866 N N . VAL A 1 119 ? 1.492 8.172 -19.090 1.00 86.69 119 VAL A N 1
ATOM 867 C CA . VAL A 1 119 ? 1.752 8.382 -17.656 1.00 86.69 119 VAL A CA 1
ATOM 868 C C . VAL A 1 119 ? 0.452 8.680 -16.910 1.00 86.69 119 VAL A C 1
ATOM 870 O O . VAL A 1 119 ? 0.162 8.042 -15.897 1.00 86.69 119 VAL A O 1
ATOM 873 N N . ASP A 1 120 ? -0.365 9.579 -17.451 1.00 87.94 120 ASP A N 1
ATOM 874 C CA . ASP A 1 120 ? -1.653 9.968 -16.881 1.00 87.94 120 ASP A CA 1
ATOM 875 C C . ASP A 1 120 ? -2.636 8.787 -16.818 1.00 87.94 120 ASP A C 1
ATOM 877 O O . ASP A 1 120 ? -3.280 8.559 -15.794 1.00 87.94 120 ASP A O 1
ATOM 881 N N . ALA A 1 121 ? -2.688 7.953 -17.859 1.00 86.81 121 ALA A N 1
ATOM 882 C CA . ALA A 1 121 ? -3.503 6.741 -17.869 1.00 86.81 121 ALA A CA 1
ATOM 883 C C . ALA A 1 121 ? -3.035 5.715 -16.826 1.00 86.81 121 ALA A C 1
ATOM 885 O O . ALA A 1 121 ? -3.868 5.089 -16.173 1.00 86.81 121 ALA A O 1
ATOM 886 N N . ARG A 1 122 ? -1.718 5.557 -16.619 1.00 87.31 122 ARG A N 1
ATOM 887 C CA . ARG A 1 122 ? -1.179 4.688 -15.557 1.00 87.31 122 ARG A CA 1
ATOM 888 C C . ARG A 1 122 ? -1.520 5.216 -14.166 1.00 87.31 122 ARG A C 1
ATOM 890 O O . ARG A 1 122 ? -1.880 4.425 -13.299 1.00 87.31 122 ARG A O 1
ATOM 897 N N . LYS A 1 123 ? -1.457 6.536 -13.956 1.00 86.50 123 LYS A N 1
ATOM 898 C CA . LYS A 1 123 ? -1.902 7.165 -12.705 1.00 86.50 123 LYS A CA 1
ATOM 899 C C . LYS A 1 123 ? -3.388 6.878 -12.469 1.00 86.50 123 LYS A C 1
ATOM 901 O O . LYS A 1 123 ? -3.762 6.393 -11.403 1.00 86.50 123 LYS A O 1
ATOM 906 N N . LEU A 1 124 ? -4.225 7.087 -13.484 1.00 87.50 124 LEU A N 1
ATOM 907 C CA . LEU A 1 124 ? -5.660 6.819 -13.413 1.00 87.50 124 LEU A CA 1
ATOM 908 C C . LEU A 1 124 ? -5.977 5.340 -13.142 1.00 87.50 124 LEU A C 1
ATOM 910 O O . LEU A 1 124 ? -6.892 5.049 -12.375 1.00 87.50 124 LEU A O 1
ATOM 914 N N . LEU A 1 125 ? -5.197 4.417 -13.714 1.00 87.81 125 LEU A N 1
ATOM 915 C CA . LEU A 1 125 ? -5.343 2.975 -13.501 1.00 87.81 125 LEU A CA 1
ATOM 916 C C . LEU A 1 125 ? -5.189 2.580 -12.025 1.00 87.81 125 LEU A C 1
ATOM 918 O O . LEU A 1 125 ? -5.784 1.597 -11.605 1.00 87.81 125 LEU A O 1
ATOM 922 N N . VAL A 1 126 ? -4.424 3.335 -11.233 1.00 85.88 126 VAL A N 1
ATOM 923 C CA . VAL A 1 126 ? -4.289 3.100 -9.787 1.00 85.88 126 VAL A CA 1
ATOM 924 C C . VAL A 1 126 ? -5.359 3.861 -9.000 1.00 85.88 126 VAL A C 1
ATOM 926 O O . VAL A 1 126 ? -5.989 3.293 -8.108 1.00 85.88 126 VAL A O 1
ATOM 929 N N . LEU A 1 127 ? -5.598 5.134 -9.333 1.00 86.19 127 LEU A N 1
ATOM 930 C CA . LEU A 1 127 ? -6.513 5.994 -8.573 1.00 86.19 127 LEU A CA 1
ATOM 931 C C . LEU A 1 127 ? -7.984 5.575 -8.710 1.00 86.19 127 LEU A C 1
ATOM 933 O O . LEU A 1 127 ? -8.740 5.669 -7.744 1.00 86.19 127 LEU A O 1
ATOM 937 N N . LEU A 1 128 ? -8.404 5.113 -9.889 1.00 88.38 128 LEU A N 1
ATOM 938 C CA . LEU A 1 128 ? -9.809 4.815 -10.161 1.00 88.38 128 LEU A CA 1
ATOM 939 C C . LEU A 1 128 ? -10.293 3.550 -9.425 1.00 88.38 128 LEU A C 1
ATOM 941 O O . LEU A 1 128 ? -11.293 3.652 -8.713 1.00 88.38 128 LEU A O 1
ATOM 945 N N . PRO A 1 129 ? -9.591 2.396 -9.470 1.00 88.81 129 PRO A N 1
ATOM 946 C CA . PRO A 1 129 ? -9.956 1.235 -8.656 1.00 88.81 129 PRO A CA 1
ATOM 947 C C . PRO A 1 129 ? -9.900 1.515 -7.156 1.00 88.81 129 PRO A C 1
ATOM 949 O O . PRO A 1 129 ? -10.725 0.998 -6.409 1.00 88.81 129 PRO A O 1
AT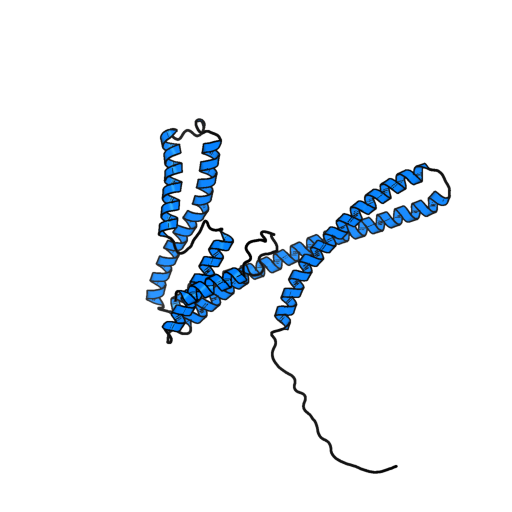OM 952 N N . MET A 1 130 ? -8.957 2.350 -6.711 1.00 86.38 130 MET A N 1
ATOM 953 C CA . MET A 1 130 ? -8.853 2.766 -5.314 1.00 86.38 130 MET A CA 1
ATOM 954 C C . MET A 1 130 ? -10.076 3.581 -4.867 1.00 86.38 130 MET A C 1
ATOM 956 O O . MET A 1 130 ? -10.602 3.368 -3.778 1.00 86.38 130 MET A O 1
ATOM 960 N N . TRP A 1 131 ? -10.556 4.498 -5.709 1.00 87.75 131 TRP A N 1
ATOM 961 C CA . TRP A 1 131 ? -11.769 5.257 -5.416 1.00 87.75 131 TRP A CA 1
ATOM 962 C C . TRP A 1 131 ? -13.017 4.362 -5.415 1.00 87.75 131 TRP A C 1
ATOM 964 O O . TRP A 1 131 ? -13.821 4.432 -4.487 1.00 87.75 131 TRP A O 1
ATOM 974 N N . VAL A 1 132 ? -13.155 3.477 -6.408 1.00 90.44 132 VAL A N 1
ATOM 975 C CA . VAL A 1 132 ? -14.282 2.530 -6.483 1.00 90.44 132 VAL A CA 1
ATOM 976 C C . VAL A 1 132 ? -14.303 1.602 -5.266 1.00 90.44 132 VAL A C 1
ATOM 978 O O . VAL A 1 132 ? -15.356 1.413 -4.658 1.00 90.44 132 VAL A O 1
ATOM 981 N N . SER A 1 133 ? -13.149 1.055 -4.870 1.00 88.75 133 SER A N 1
ATOM 982 C CA . SER A 1 133 ? -13.052 0.179 -3.700 1.00 88.75 133 SER A CA 1
ATOM 983 C C . SER A 1 133 ? -13.341 0.918 -2.397 1.00 88.75 133 SER A C 1
ATOM 985 O O . SER A 1 133 ? -13.985 0.344 -1.522 1.00 88.75 133 SER A O 1
ATOM 987 N N . PHE A 1 134 ? -12.952 2.192 -2.282 1.00 88.44 134 PHE A N 1
ATOM 988 C CA . PHE A 1 134 ? -13.321 3.034 -1.146 1.00 88.44 134 PHE A CA 1
ATOM 989 C C . PHE A 1 134 ? -14.844 3.191 -1.041 1.00 88.44 134 PHE A C 1
ATOM 991 O O . PHE A 1 134 ? -15.407 2.894 0.008 1.00 88.44 134 PHE A O 1
ATOM 998 N N . VAL A 1 135 ? -15.527 3.583 -2.124 1.00 90.88 135 VAL A N 1
ATOM 999 C CA . VAL A 1 135 ? -16.994 3.764 -2.129 1.00 90.88 135 VAL A CA 1
ATOM 1000 C C . VAL A 1 135 ? -17.716 2.454 -1.805 1.00 90.88 135 VAL A C 1
ATOM 1002 O O . VAL A 1 135 ? -18.626 2.425 -0.973 1.00 90.88 135 VAL A O 1
ATOM 1005 N N . MET A 1 136 ? -17.288 1.351 -2.418 1.00 92.50 136 MET A N 1
ATOM 1006 C CA . MET A 1 136 ? -17.839 0.025 -2.142 1.00 92.50 136 MET A CA 1
ATOM 1007 C C . MET A 1 136 ? -17.589 -0.398 -0.685 1.00 92.50 136 MET A C 1
ATOM 1009 O O . MET A 1 136 ? -18.498 -0.866 -0.009 1.00 92.50 136 MET A O 1
ATOM 1013 N N . GLY A 1 137 ? -16.384 -0.180 -0.160 1.00 90.25 137 GLY A N 1
ATOM 1014 C CA . GLY A 1 137 ? -16.044 -0.489 1.228 1.00 90.25 137 GLY A CA 1
ATOM 1015 C C . GLY A 1 137 ? -16.828 0.352 2.237 1.00 90.25 137 GLY A C 1
ATOM 1016 O O . GLY A 1 137 ? -17.308 -0.186 3.230 1.00 90.25 137 GLY A O 1
ATOM 1017 N N . SER A 1 138 ? -17.018 1.649 1.978 1.00 89.56 138 SER A N 1
ATOM 1018 C CA . SER A 1 138 ? -17.804 2.536 2.845 1.00 89.56 138 SER A CA 1
ATOM 1019 C C . SER A 1 138 ? -19.289 2.177 2.854 1.00 89.56 138 SER A C 1
ATOM 1021 O O . SER A 1 138 ? -19.906 2.196 3.914 1.00 89.56 138 SER A O 1
ATOM 1023 N N . THR A 1 139 ? -19.863 1.821 1.701 1.00 92.12 139 THR A N 1
ATOM 1024 C CA . THR A 1 139 ? -21.273 1.400 1.614 1.00 92.12 139 THR A CA 1
ATOM 1025 C C . THR A 1 139 ? -21.510 0.065 2.316 1.00 92.12 139 THR A C 1
ATOM 1027 O O . THR A 1 139 ? -22.420 -0.036 3.137 1.00 92.12 139 THR A O 1
ATOM 1030 N N . VAL A 1 140 ? -20.651 -0.933 2.073 1.00 92.44 140 VAL A N 1
ATOM 1031 C CA . VAL A 1 140 ? -20.695 -2.224 2.779 1.00 92.44 140 VAL A CA 1
ATOM 1032 C C . VAL A 1 140 ? -20.471 -2.036 4.280 1.00 92.44 140 VAL A C 1
ATOM 1034 O O . VAL A 1 140 ? -21.193 -2.625 5.078 1.00 92.44 140 VAL A O 1
ATOM 1037 N N . GLY A 1 141 ? -19.519 -1.188 4.678 1.00 90.25 141 GLY A N 1
ATOM 1038 C CA . GLY A 1 141 ? -19.225 -0.891 6.080 1.00 90.25 141 GLY A CA 1
ATOM 1039 C C . GLY A 1 141 ? -20.393 -0.232 6.812 1.00 90.25 141 GLY A C 1
ATOM 1040 O O . GLY A 1 141 ? -20.746 -0.677 7.899 1.00 90.25 141 GLY A O 1
ATOM 1041 N N . ALA A 1 142 ? -21.039 0.765 6.199 1.00 90.94 142 ALA A N 1
ATOM 1042 C CA . ALA A 1 142 ? -22.219 1.420 6.768 1.00 90.94 142 ALA A CA 1
ATOM 1043 C C . ALA A 1 142 ? -23.399 0.445 6.925 1.00 90.94 142 ALA A C 1
ATOM 1045 O O . ALA A 1 142 ? -24.094 0.453 7.939 1.00 90.94 142 ALA A O 1
ATOM 1046 N N . TYR A 1 143 ? -23.604 -0.443 5.946 1.00 93.44 143 TYR A N 1
ATOM 1047 C CA . TYR A 1 143 ? -24.631 -1.480 6.044 1.00 93.44 143 TYR A CA 1
ATOM 1048 C C . TYR A 1 143 ? -24.298 -2.524 7.123 1.00 93.44 143 TYR A C 1
ATOM 1050 O O . TYR A 1 143 ? -25.174 -2.947 7.878 1.00 93.44 143 TYR A O 1
ATOM 1058 N N . ALA A 1 144 ? -23.025 -2.909 7.243 1.00 90.88 144 ALA A N 1
ATOM 1059 C CA . ALA A 1 144 ? -22.557 -3.837 8.266 1.00 90.88 144 ALA A CA 1
ATOM 1060 C C . ALA A 1 144 ? -22.675 -3.253 9.682 1.00 90.88 144 ALA A C 1
ATOM 1062 O O . ALA A 1 144 ? -23.054 -3.981 10.597 1.00 90.88 144 ALA A O 1
ATOM 1063 N N . GLU A 1 145 ? -22.405 -1.958 9.871 1.00 88.81 145 GLU A N 1
ATOM 1064 C CA . GLU A 1 145 ? -22.603 -1.274 11.155 1.00 88.81 145 GLU A CA 1
ATOM 1065 C C . GLU A 1 145 ? -24.070 -1.343 11.596 1.00 88.81 145 GLU A C 1
ATOM 1067 O O . GLU A 1 145 ? -24.351 -1.668 12.746 1.00 88.81 145 GLU A O 1
ATOM 1072 N N . HIS A 1 146 ? -25.014 -1.128 10.677 1.00 90.44 146 HIS A N 1
ATOM 1073 C CA . HIS A 1 146 ? -26.441 -1.206 10.994 1.00 90.44 146 HIS A CA 1
ATOM 1074 C C . HIS A 1 146 ? -26.871 -2.608 11.471 1.00 90.44 146 HIS A C 1
ATOM 1076 O O . HIS A 1 146 ? -27.785 -2.733 12.283 1.00 90.44 146 HIS A O 1
ATOM 1082 N N . LEU A 1 147 ? -26.231 -3.672 10.972 1.00 90.56 147 LEU A N 1
ATOM 1083 C CA . LEU A 1 147 ? -26.558 -5.058 11.330 1.00 90.56 147 LEU A CA 1
ATOM 1084 C C . LEU A 1 147 ? -25.810 -5.561 12.573 1.00 90.56 147 LEU A C 1
ATOM 1086 O O . LEU A 1 147 ? -26.382 -6.294 13.376 1.00 90.56 147 LEU A O 1
ATOM 1090 N N . PHE A 1 148 ? -24.533 -5.199 12.719 1.00 88.88 148 PHE A N 1
ATOM 1091 C CA . PHE A 1 148 ? -23.615 -5.805 13.692 1.00 88.88 148 PHE A CA 1
ATOM 1092 C C . PHE A 1 148 ? -23.046 -4.810 14.717 1.00 88.88 148 PHE A C 1
ATOM 1094 O O . PHE A 1 148 ? -22.305 -5.212 15.618 1.00 88.88 148 PHE A O 1
ATOM 1101 N N . GLY A 1 149 ? -23.362 -3.518 14.606 1.00 87.69 149 GLY A N 1
ATOM 1102 C CA . GLY A 1 149 ? -22.819 -2.464 15.461 1.00 87.69 149 GLY A CA 1
ATOM 1103 C C . GLY A 1 149 ? -21.288 -2.431 15.431 1.00 87.69 149 GLY A C 1
ATOM 1104 O O . GLY A 1 149 ? -20.664 -2.569 14.379 1.00 87.69 149 GLY A O 1
ATOM 1105 N N . VAL A 1 150 ? -20.663 -2.310 16.606 1.00 81.69 150 VAL A N 1
ATOM 1106 C CA . VAL A 1 150 ? -19.193 -2.263 16.759 1.00 81.69 150 VAL A CA 1
ATOM 1107 C C . VAL A 1 150 ? -18.505 -3.527 16.221 1.00 81.69 150 VAL A C 1
ATOM 1109 O O . VAL A 1 150 ? -17.371 -3.460 15.742 1.00 81.69 150 VAL A O 1
ATOM 1112 N N . TYR A 1 151 ? -19.190 -4.674 16.223 1.00 87.00 151 TYR A N 1
ATOM 1113 C CA . TYR A 1 151 ? -18.636 -5.932 15.719 1.00 87.00 151 TYR A CA 1
ATOM 1114 C C . TYR A 1 151 ? -18.431 -5.942 14.198 1.00 87.00 151 TYR A C 1
ATOM 1116 O O . TYR A 1 151 ? -17.688 -6.785 13.695 1.00 87.00 151 TYR A O 1
ATOM 1124 N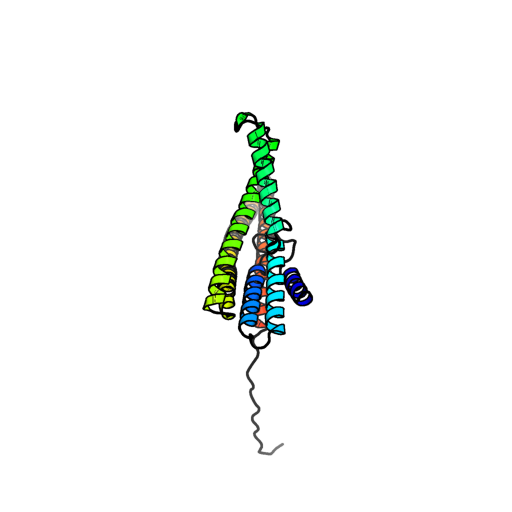 N . ALA A 1 152 ? -18.993 -4.973 13.463 1.00 90.50 152 ALA A N 1
ATOM 1125 C CA . ALA A 1 152 ? -18.715 -4.780 12.041 1.00 90.50 152 ALA A CA 1
ATOM 1126 C C . ALA A 1 152 ? -17.213 -4.591 11.753 1.00 90.50 152 ALA A C 1
ATOM 1128 O O . ALA A 1 152 ? -16.745 -4.972 10.682 1.00 90.50 152 ALA A O 1
ATOM 1129 N N . LEU A 1 153 ? -16.434 -4.085 12.721 1.00 89.31 153 LEU A N 1
ATOM 1130 C CA . LEU A 1 153 ? -14.978 -3.926 12.615 1.00 89.31 153 LEU A CA 1
ATOM 1131 C C . LEU A 1 153 ? -14.215 -5.255 12.479 1.00 89.31 153 LEU A C 1
ATOM 1133 O O . LEU A 1 153 ? -13.093 -5.258 11.968 1.00 89.31 153 LEU A O 1
ATOM 1137 N N . PHE A 1 154 ? -14.806 -6.394 12.855 1.00 91.50 154 PHE A N 1
ATOM 1138 C CA . PHE A 1 154 ? -14.174 -7.699 12.641 1.00 91.50 154 PHE A CA 1
ATOM 1139 C C . PHE A 1 154 ? -14.065 -8.072 11.162 1.00 91.50 154 PHE A C 1
ATOM 1141 O O . PHE A 1 154 ? -13.138 -8.787 10.775 1.00 91.50 154 PHE A O 1
ATOM 1148 N N . PHE A 1 155 ? -14.957 -7.559 10.314 1.00 91.56 155 PHE A N 1
ATOM 1149 C CA . PHE A 1 155 ? -14.893 -7.796 8.877 1.00 91.56 155 PHE A CA 1
ATOM 1150 C C . PHE A 1 155 ? -13.613 -7.206 8.247 1.00 91.56 155 PHE A C 1
ATOM 1152 O O . PHE A 1 155 ? -12.791 -7.979 7.751 1.00 91.56 155 PHE A O 1
ATOM 1159 N N . PRO A 1 156 ? -13.332 -5.888 8.325 1.00 91.31 156 PRO A N 1
ATOM 1160 C CA . PRO A 1 156 ? -12.085 -5.342 7.795 1.00 91.31 156 PRO A CA 1
ATOM 1161 C C . PRO A 1 156 ? -10.843 -5.864 8.535 1.00 91.31 156 PRO A C 1
ATOM 1163 O O . PRO A 1 156 ? -9.793 -6.027 7.908 1.00 91.31 156 PRO A O 1
ATOM 1166 N N . ALA A 1 157 ? -10.940 -6.176 9.834 1.00 93.38 157 ALA A N 1
ATOM 1167 C CA . ALA A 1 157 ? -9.828 -6.753 10.589 1.00 93.38 157 ALA A CA 1
ATOM 1168 C C . ALA A 1 157 ? -9.439 -8.147 10.069 1.00 93.38 157 ALA A C 1
ATOM 1170 O O . ALA A 1 157 ? -8.263 -8.399 9.814 1.00 93.38 157 ALA A O 1
ATOM 1171 N N . SER A 1 158 ? -10.416 -9.031 9.847 1.00 93.94 158 SER A N 1
ATOM 1172 C CA . SER A 1 158 ? -10.182 -10.383 9.321 1.00 93.94 158 SER A CA 1
ATOM 1173 C C . SER A 1 158 ? -9.675 -10.371 7.879 1.00 93.94 158 SER A C 1
ATOM 1175 O O . SER A 1 158 ? -8.740 -11.108 7.559 1.00 93.94 158 SER A O 1
ATOM 1177 N N . MET A 1 159 ? -10.206 -9.491 7.023 1.00 93.25 159 MET A N 1
ATOM 1178 C CA . MET A 1 159 ? -9.686 -9.307 5.665 1.00 93.25 159 MET A CA 1
ATOM 1179 C C . MET A 1 159 ? -8.223 -8.858 5.689 1.00 93.25 159 MET A C 1
ATOM 1181 O O . MET A 1 159 ? -7.381 -9.461 5.025 1.00 93.25 159 MET A O 1
ATOM 1185 N N . THR A 1 160 ? -7.900 -7.843 6.496 1.00 92.69 160 THR A N 1
ATOM 1186 C CA . THR A 1 160 ? -6.526 -7.335 6.620 1.00 92.69 160 THR A CA 1
ATOM 1187 C C . THR A 1 160 ? -5.592 -8.405 7.183 1.00 92.69 160 THR A C 1
ATOM 1189 O O . THR A 1 160 ? -4.493 -8.593 6.669 1.00 92.69 160 THR A O 1
ATOM 1192 N N . LEU A 1 161 ? -6.035 -9.161 8.191 1.00 94.50 161 LEU A N 1
ATOM 1193 C CA . LEU A 1 161 ? -5.254 -10.256 8.760 1.00 94.50 161 LEU A CA 1
ATOM 1194 C C . LEU A 1 161 ? -4.962 -11.330 7.711 1.00 94.50 161 LEU A C 1
ATOM 1196 O O . LEU A 1 161 ? -3.817 -11.742 7.560 1.00 94.50 161 LEU A O 1
ATOM 1200 N N . THR A 1 162 ? -5.980 -11.738 6.953 1.00 94.50 162 THR A N 1
ATOM 1201 C CA . THR A 1 162 ? -5.851 -12.765 5.913 1.00 94.50 162 THR A CA 1
ATOM 1202 C C . THR A 1 162 ? -4.862 -12.328 4.841 1.00 94.50 162 THR A C 1
ATOM 1204 O O . THR A 1 162 ? -3.950 -13.079 4.513 1.00 94.50 162 THR A O 1
ATOM 1207 N N . VAL A 1 163 ? -4.977 -11.094 4.342 1.00 90.94 163 VAL A N 1
ATOM 1208 C CA . VAL A 1 163 ? -4.031 -10.558 3.351 1.00 90.94 163 VAL A CA 1
ATOM 1209 C C . VAL A 1 163 ? -2.613 -10.492 3.926 1.00 90.94 163 VAL A C 1
ATOM 1211 O O . VAL A 1 163 ? -1.663 -10.854 3.234 1.00 90.94 163 VAL A O 1
ATOM 1214 N N . GLY A 1 164 ? -2.456 -10.093 5.191 1.00 89.75 164 GLY A N 1
ATOM 1215 C CA . GLY A 1 164 ? -1.159 -10.047 5.868 1.00 89.75 164 GLY A CA 1
ATOM 1216 C C . GLY A 1 164 ? -0.508 -11.424 5.985 1.00 89.75 164 GLY A C 1
ATOM 1217 O O . GLY A 1 164 ? 0.655 -11.590 5.621 1.00 89.75 164 GLY A O 1
ATOM 1218 N N . LEU A 1 165 ? -1.274 -12.424 6.424 1.00 90.50 165 LEU A N 1
ATOM 1219 C CA . LEU A 1 165 ? -0.807 -13.803 6.565 1.00 90.50 165 LEU A CA 1
ATOM 1220 C C . LEU A 1 165 ? -0.491 -14.443 5.212 1.00 90.50 165 LEU A C 1
ATOM 1222 O O . LEU A 1 165 ? 0.571 -15.041 5.062 1.00 90.50 165 LEU A O 1
ATOM 1226 N N . VAL A 1 166 ? -1.361 -14.273 4.211 1.00 90.00 166 VAL A N 1
ATOM 1227 C CA . VAL A 1 166 ? -1.120 -14.763 2.845 1.00 90.00 166 VAL A CA 1
ATOM 1228 C C . VAL A 1 166 ? 0.139 -14.126 2.265 1.00 90.00 166 VAL A C 1
ATOM 1230 O O . VAL A 1 166 ? 0.951 -14.828 1.671 1.00 90.00 166 VAL A O 1
ATOM 1233 N N . TYR A 1 167 ? 0.346 -12.823 2.472 1.00 85.94 167 TYR A N 1
ATOM 1234 C CA . TYR A 1 167 ? 1.559 -12.139 2.030 1.00 85.94 167 TYR A CA 1
ATOM 1235 C C . TYR A 1 167 ? 2.816 -12.717 2.693 1.00 85.94 167 TYR A C 1
ATOM 1237 O O . TYR A 1 167 ? 3.801 -12.990 2.007 1.00 85.94 167 TYR A O 1
ATOM 1245 N N . MET A 1 168 ? 2.784 -12.932 4.012 1.00 83.75 168 MET A N 1
ATOM 1246 C CA . MET A 1 168 ? 3.904 -13.529 4.746 1.00 83.75 168 MET A CA 1
ATOM 1247 C C . MET A 1 168 ? 4.195 -14.954 4.273 1.00 83.75 168 MET A C 1
ATOM 1249 O O . MET A 1 168 ? 5.350 -15.278 4.007 1.00 83.75 168 MET A O 1
ATOM 1253 N N . PHE A 1 169 ? 3.157 -15.772 4.105 1.00 85.50 169 PHE A N 1
ATOM 1254 C CA . PHE A 1 169 ? 3.280 -17.159 3.672 1.00 85.50 169 PHE A CA 1
ATOM 1255 C C . PHE A 1 169 ? 3.788 -17.276 2.230 1.00 85.50 169 PHE A C 1
ATOM 1257 O O . PHE A 1 169 ? 4.771 -17.965 1.970 1.00 85.50 169 PHE A O 1
ATOM 1264 N N . LEU A 1 170 ? 3.179 -16.548 1.288 1.00 82.56 170 LEU A N 1
ATOM 1265 C CA . LEU A 1 170 ? 3.608 -16.541 -0.113 1.00 82.56 170 LEU A CA 1
ATOM 1266 C C . LEU A 1 170 ? 5.054 -16.056 -0.247 1.00 82.56 170 LEU A C 1
ATOM 1268 O O . LEU A 1 170 ? 5.820 -16.596 -1.042 1.00 82.56 170 LEU A O 1
ATOM 1272 N N . ARG A 1 171 ? 5.451 -15.060 0.551 1.00 77.44 171 ARG A N 1
ATOM 1273 C CA . ARG A 1 171 ? 6.835 -14.588 0.575 1.00 77.44 171 ARG A CA 1
ATOM 1274 C C . ARG A 1 171 ? 7.793 -15.648 1.105 1.00 77.44 171 ARG A C 1
ATOM 1276 O O . ARG A 1 171 ? 8.859 -15.786 0.521 1.00 77.44 171 ARG A O 1
ATOM 1283 N N . GLN A 1 172 ? 7.450 -16.355 2.182 1.00 77.06 172 GLN A N 1
ATOM 1284 C CA . GLN A 1 172 ? 8.288 -17.439 2.709 1.00 77.06 172 GLN A CA 1
ATOM 1285 C C . GLN A 1 172 ? 8.535 -18.497 1.629 1.00 77.06 172 GLN A C 1
ATOM 1287 O O . GLN A 1 172 ? 9.685 -18.804 1.337 1.00 77.06 172 GLN A O 1
ATOM 1292 N N . LEU A 1 173 ? 7.482 -18.923 0.924 1.00 76.12 173 LEU A N 1
ATOM 1293 C CA . LEU A 1 173 ? 7.609 -19.862 -0.195 1.00 76.12 173 LEU A CA 1
ATOM 1294 C C . LEU A 1 173 ? 8.520 -19.335 -1.315 1.00 76.12 173 LEU A C 1
ATOM 1296 O O . LEU A 1 173 ? 9.396 -20.052 -1.792 1.00 76.12 173 LEU A O 1
ATOM 1300 N N . LEU A 1 174 ? 8.336 -18.080 -1.738 1.00 73.12 174 LEU A N 1
ATOM 1301 C CA . LEU A 1 174 ? 9.149 -17.476 -2.800 1.00 73.12 174 LEU A CA 1
ATOM 1302 C C . LEU A 1 174 ? 10.615 -17.287 -2.381 1.00 73.12 174 LEU A C 1
ATOM 1304 O O . LEU A 1 174 ? 11.506 -17.504 -3.198 1.00 73.12 174 LEU A O 1
ATOM 1308 N N . ALA A 1 175 ? 10.872 -16.904 -1.129 1.00 71.94 175 ALA A N 1
ATOM 1309 C CA . ALA A 1 175 ? 12.222 -16.744 -0.591 1.00 71.94 175 ALA A CA 1
ATOM 1310 C C . ALA A 1 175 ? 12.956 -18.087 -0.508 1.00 71.94 175 ALA A C 1
ATOM 1312 O O . ALA A 1 175 ? 14.138 -18.164 -0.847 1.00 71.94 175 ALA A O 1
ATOM 1313 N N . ASP A 1 176 ? 12.249 -19.149 -0.124 1.00 71.38 176 ASP A N 1
ATOM 1314 C CA . ASP A 1 176 ? 12.807 -20.495 -0.072 1.00 71.38 176 ASP A CA 1
ATOM 1315 C C . ASP A 1 176 ? 13.136 -21.010 -1.476 1.00 71.38 176 ASP A C 1
ATOM 1317 O O . ASP A 1 176 ? 14.208 -21.576 -1.683 1.00 71.38 176 ASP A O 1
ATOM 1321 N N . MET A 1 177 ? 12.265 -20.770 -2.465 1.00 74.31 177 MET A N 1
ATOM 1322 C CA . MET A 1 177 ? 12.555 -21.130 -3.858 1.00 74.31 177 MET A CA 1
ATOM 1323 C C . MET A 1 177 ? 13.741 -20.350 -4.425 1.00 74.31 177 MET A C 1
ATOM 1325 O O . MET A 1 177 ? 14.606 -20.948 -5.054 1.00 74.31 177 MET A O 1
ATOM 1329 N N . PHE A 1 178 ? 13.810 -19.036 -4.194 1.00 74.00 178 PHE A N 1
ATOM 1330 C CA . PHE A 1 178 ? 14.907 -18.210 -4.705 1.00 74.00 178 PHE A CA 1
ATOM 1331 C C . PHE A 1 178 ? 16.252 -18.650 -4.118 1.00 74.00 178 PHE A C 1
ATOM 1333 O O . PHE A 1 178 ? 17.222 -18.841 -4.844 1.00 74.00 178 PHE A O 1
ATOM 1340 N N . THR A 1 179 ? 16.275 -18.910 -2.807 1.00 71.50 179 THR A N 1
ATOM 1341 C CA . THR A 1 179 ? 17.465 -19.421 -2.116 1.00 71.50 179 THR A CA 1
ATOM 1342 C C . THR A 1 179 ? 17.886 -20.787 -2.656 1.00 71.50 179 THR A C 1
ATOM 1344 O O . THR A 1 179 ? 19.076 -21.035 -2.815 1.00 71.50 179 THR A O 1
ATOM 1347 N N . ARG A 1 180 ? 16.927 -21.672 -2.965 1.00 77.50 180 ARG A N 1
ATOM 1348 C CA . ARG A 1 180 ? 17.213 -22.985 -3.565 1.00 77.50 180 ARG A CA 1
ATOM 1349 C C . ARG A 1 180 ? 17.818 -22.856 -4.958 1.00 77.50 180 ARG A C 1
ATOM 1351 O O . ARG A 1 180 ? 18.834 -23.487 -5.205 1.00 77.50 180 ARG A O 1
ATOM 1358 N N . ILE A 1 181 ? 17.251 -22.008 -5.816 1.00 76.25 181 ILE A N 1
ATOM 1359 C CA . ILE A 1 181 ? 17.779 -21.761 -7.167 1.00 76.25 181 ILE A CA 1
ATOM 1360 C C . ILE A 1 181 ? 19.210 -21.215 -7.093 1.00 76.25 181 ILE A C 1
ATOM 1362 O O . ILE A 1 181 ? 20.085 -21.680 -7.816 1.00 76.25 181 ILE A O 1
ATOM 1366 N N . GLU A 1 182 ? 19.478 -20.268 -6.191 1.00 77.75 182 GLU A N 1
ATOM 1367 C CA . GLU A 1 182 ? 20.819 -19.689 -6.051 1.00 77.75 182 GLU A CA 1
ATOM 1368 C C . GLU A 1 182 ? 21.823 -20.680 -5.438 1.00 77.75 182 GLU A C 1
ATOM 1370 O O . GLU A 1 182 ? 22.972 -20.740 -5.867 1.00 77.75 182 GLU A O 1
ATOM 1375 N N . GLN A 1 183 ? 21.390 -21.533 -4.502 1.00 80.00 183 GLN A N 1
ATOM 1376 C CA . GLN A 1 183 ? 22.213 -22.633 -3.989 1.00 80.00 183 GLN A CA 1
ATOM 1377 C C . GLN A 1 183 ? 22.506 -23.702 -5.045 1.00 80.00 183 GLN A C 1
ATOM 1379 O O . GLN A 1 183 ? 23.612 -24.241 -5.062 1.00 80.00 183 GLN A O 1
ATOM 1384 N N . GLU A 1 184 ? 21.534 -24.036 -5.892 1.00 84.56 184 GLU A N 1
ATOM 1385 C CA . GLU A 1 184 ? 21.706 -24.993 -6.987 1.00 84.56 184 GLU A CA 1
ATOM 1386 C C . GLU A 1 184 ? 22.681 -24.444 -8.032 1.00 84.56 184 GLU A C 1
ATOM 1388 O O . GLU A 1 184 ? 23.662 -25.118 -8.341 1.00 84.56 184 GLU A O 1
ATOM 1393 N N . GLY A 1 185 ? 22.504 -23.191 -8.465 1.00 82.38 185 GLY A N 1
ATOM 1394 C CA . GLY A 1 185 ? 23.430 -22.534 -9.390 1.00 82.38 185 GLY A CA 1
ATOM 1395 C C . GLY A 1 185 ? 24.846 -22.398 -8.822 1.00 82.38 185 GLY A C 1
ATOM 1396 O O . GLY A 1 185 ? 25.824 -22.641 -9.525 1.00 82.38 185 GLY A O 1
ATOM 1397 N N . LEU A 1 186 ? 24.987 -22.078 -7.530 1.00 82.19 186 LEU A N 1
ATOM 1398 C CA . LEU A 1 186 ? 26.302 -22.011 -6.889 1.00 82.19 186 LEU A CA 1
ATOM 1399 C C . LEU A 1 186 ? 26.968 -23.390 -6.784 1.00 82.19 186 LEU A C 1
ATOM 1401 O O . LEU A 1 186 ? 28.178 -23.502 -6.971 1.00 82.19 186 LEU A O 1
ATOM 1405 N N . ARG A 1 187 ? 26.198 -24.443 -6.484 1.00 83.62 187 ARG A N 1
ATOM 1406 C CA . ARG A 1 187 ? 26.710 -25.821 -6.417 1.00 83.62 187 ARG A CA 1
ATOM 1407 C C . ARG A 1 187 ? 27.209 -26.315 -7.767 1.00 83.62 187 ARG A C 1
ATOM 1409 O O . ARG A 1 187 ? 28.254 -26.957 -7.803 1.00 83.62 187 ARG A O 1
ATOM 1416 N N . GLU A 1 188 ? 26.485 -26.013 -8.840 1.00 87.31 188 GLU A N 1
ATOM 1417 C CA . GLU A 1 188 ? 26.885 -26.354 -10.207 1.00 87.31 188 GLU A CA 1
ATOM 1418 C C . GLU A 1 188 ? 28.215 -25.677 -10.567 1.00 87.31 188 GLU A C 1
ATOM 1420 O O . GLU A 1 188 ? 29.183 -26.359 -10.898 1.00 87.31 188 GLU A O 1
ATOM 1425 N N . LYS A 1 189 ? 28.326 -24.362 -10.329 1.00 82.44 189 LYS A N 1
ATOM 1426 C CA . LYS A 1 189 ? 29.573 -23.608 -10.549 1.00 82.44 189 LYS A CA 1
ATOM 1427 C C . LYS A 1 189 ? 30.752 -24.128 -9.720 1.00 82.44 189 LYS A C 1
ATOM 1429 O O . LYS A 1 189 ? 31.879 -24.185 -10.207 1.00 82.44 189 LYS A O 1
ATOM 1434 N N . LEU A 1 190 ? 30.511 -24.533 -8.471 1.00 81.06 190 LEU A N 1
ATOM 1435 C CA . LEU A 1 190 ? 31.550 -25.106 -7.609 1.00 81.06 190 LEU A CA 1
ATOM 1436 C C . LEU A 1 190 ? 32.065 -26.457 -8.141 1.00 81.06 190 LEU A C 1
ATOM 1438 O O . LEU A 1 190 ? 33.248 -26.773 -7.991 1.00 81.06 190 LEU A O 1
ATOM 1442 N N . MET A 1 191 ? 3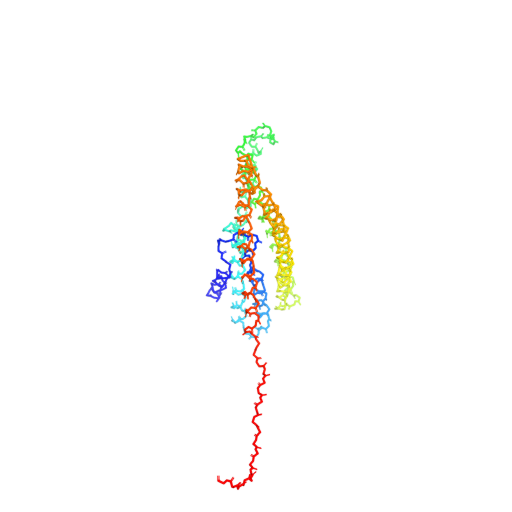1.180 -27.254 -8.748 1.00 86.06 191 MET A N 1
ATOM 1443 C CA . MET A 1 191 ? 31.512 -28.548 -9.344 1.00 86.06 191 MET A CA 1
ATOM 1444 C C . MET A 1 191 ? 32.334 -28.380 -10.627 1.00 86.06 191 MET A C 1
ATOM 1446 O O . MET A 1 191 ? 33.357 -29.051 -10.777 1.00 86.06 191 MET A O 1
ATOM 1450 N N . ASP A 1 192 ? 31.952 -27.444 -11.500 1.00 86.12 192 ASP A N 1
ATOM 1451 C CA . ASP A 1 192 ? 32.709 -27.114 -12.716 1.00 86.12 192 ASP A CA 1
ATOM 1452 C C . ASP A 1 192 ? 34.113 -26.599 -12.386 1.00 86.12 192 ASP A C 1
ATOM 1454 O O . ASP A 1 192 ? 35.097 -27.018 -13.000 1.00 86.12 192 ASP A O 1
ATOM 1458 N N . MET A 1 193 ? 34.230 -25.761 -11.353 1.00 77.56 193 MET A N 1
ATOM 1459 C CA . MET A 1 193 ? 35.519 -25.283 -10.851 1.00 77.56 193 MET A CA 1
ATOM 1460 C C . MET A 1 193 ? 36.406 -26.426 -10.343 1.00 77.56 193 MET A C 1
ATOM 1462 O O . MET A 1 193 ? 37.592 -26.472 -10.669 1.00 77.56 193 MET A O 1
ATOM 1466 N N . HIS A 1 194 ? 35.856 -27.365 -9.563 1.00 82.38 194 HIS A N 1
ATOM 1467 C CA . HIS A 1 194 ? 36.614 -28.537 -9.107 1.00 82.38 194 HIS A CA 1
ATOM 1468 C C . HIS A 1 194 ? 37.117 -29.379 -10.283 1.00 82.38 194 HIS A C 1
ATOM 1470 O O . HIS A 1 194 ? 38.260 -29.840 -10.275 1.00 82.38 194 HIS A O 1
ATOM 1476 N N . LEU A 1 195 ? 36.282 -29.556 -11.309 1.00 86.25 195 LEU A N 1
ATOM 1477 C CA . LEU A 1 195 ? 36.643 -30.304 -12.507 1.00 86.25 195 LEU A CA 1
ATOM 1478 C C . LEU A 1 195 ? 37.747 -29.597 -13.310 1.00 86.25 195 LEU A C 1
ATOM 1480 O O . LEU A 1 195 ? 38.685 -30.253 -13.762 1.00 86.25 195 LEU A O 1
ATOM 1484 N N . ALA A 1 196 ? 37.662 -28.272 -13.464 1.00 80.12 196 ALA A N 1
ATOM 1485 C CA . ALA A 1 196 ? 38.692 -27.464 -14.114 1.00 80.12 196 ALA A CA 1
ATOM 1486 C C . ALA A 1 196 ? 40.032 -27.544 -13.363 1.00 80.12 196 ALA A C 1
ATOM 1488 O O . ALA A 1 196 ? 41.065 -27.796 -13.979 1.00 80.12 196 ALA A O 1
ATOM 1489 N N . PHE A 1 197 ? 40.014 -27.452 -12.029 1.00 78.00 197 PHE A N 1
ATOM 1490 C CA . PHE A 1 197 ? 41.221 -27.580 -11.207 1.00 78.00 197 PHE A CA 1
ATOM 1491 C C . PHE A 1 197 ? 41.887 -28.953 -11.355 1.00 78.00 197 PHE A C 1
ATOM 1493 O O . PHE A 1 197 ? 43.109 -29.055 -11.464 1.00 78.00 197 PHE A O 1
ATOM 1500 N N . GLN A 1 198 ? 41.087 -30.022 -11.412 1.00 83.38 198 GLN A N 1
ATOM 1501 C CA . GLN A 1 198 ? 41.606 -31.368 -11.632 1.00 83.38 198 GLN A CA 1
ATOM 1502 C C . GLN A 1 198 ? 42.270 -31.506 -13.012 1.00 83.38 198 GLN A C 1
ATOM 1504 O O . GLN A 1 198 ? 43.328 -32.127 -13.107 1.00 83.38 198 GLN A O 1
ATOM 1509 N N . ARG A 1 199 ? 41.690 -30.903 -14.061 1.00 82.38 199 ARG A N 1
ATOM 1510 C CA . ARG A 1 199 ? 42.271 -30.889 -15.417 1.00 82.38 199 ARG A CA 1
ATOM 1511 C C . ARG A 1 199 ? 43.591 -30.122 -15.471 1.00 82.38 199 ARG A C 1
ATOM 1513 O O . ARG A 1 199 ? 44.567 -30.651 -16.003 1.00 82.38 199 ARG A O 1
ATOM 1520 N N . ALA A 1 200 ? 43.641 -28.934 -14.872 1.00 74.88 200 ALA A N 1
ATOM 1521 C CA . ALA A 1 200 ? 44.864 -28.140 -14.784 1.00 74.88 200 ALA A CA 1
ATOM 1522 C C . ALA A 1 200 ? 45.970 -28.897 -14.024 1.00 74.88 200 ALA A C 1
ATOM 1524 O O . ALA A 1 200 ? 47.112 -28.949 -14.473 1.00 74.88 200 ALA A O 1
ATOM 1525 N N . GLY A 1 201 ? 45.626 -29.574 -12.921 1.00 77.44 201 GLY A N 1
ATOM 1526 C CA . GLY A 1 201 ? 46.565 -30.404 -12.161 1.00 77.44 201 GLY A CA 1
ATOM 1527 C C . GLY A 1 201 ? 47.113 -31.599 -12.951 1.00 77.44 201 GLY A C 1
ATOM 1528 O O . GLY A 1 201 ? 48.306 -31.888 -12.876 1.00 77.44 201 GLY A O 1
ATOM 1529 N N . THR A 1 202 ? 46.276 -32.281 -13.744 1.00 76.81 202 THR A N 1
ATOM 1530 C CA . THR A 1 202 ? 46.751 -33.359 -14.631 1.00 76.81 202 THR A CA 1
ATOM 1531 C C . THR A 1 202 ? 47.663 -32.836 -15.737 1.00 76.81 202 THR A C 1
ATOM 1533 O O . THR A 1 202 ? 48.699 -33.444 -15.981 1.00 76.81 202 THR A O 1
ATOM 1536 N N . ARG A 1 203 ? 47.336 -31.680 -16.334 1.00 68.94 203 ARG A N 1
ATOM 1537 C CA . ARG A 1 203 ? 48.161 -31.038 -17.368 1.00 68.94 203 ARG A CA 1
ATOM 1538 C C . ARG A 1 203 ? 49.511 -30.588 -16.819 1.00 68.94 203 ARG A C 1
ATOM 1540 O O . ARG A 1 203 ? 50.518 -30.806 -17.470 1.00 68.94 203 ARG A O 1
ATOM 1547 N N . LEU A 1 204 ? 49.563 -30.050 -15.600 1.00 67.38 204 LEU A N 1
ATOM 1548 C CA . LEU A 1 204 ? 50.822 -29.693 -14.931 1.00 67.38 204 LEU A CA 1
ATOM 1549 C C . LEU A 1 204 ? 51.742 -30.904 -14.702 1.00 67.38 204 LEU A C 1
ATOM 1551 O O . LEU A 1 204 ? 52.948 -30.788 -14.896 1.00 67.38 204 LEU A O 1
ATOM 1555 N N . ASN A 1 205 ? 51.181 -32.060 -14.330 1.00 69.50 205 ASN A N 1
ATOM 1556 C CA . ASN A 1 205 ? 51.951 -33.301 -14.184 1.00 69.50 205 ASN A CA 1
ATOM 1557 C C . ASN A 1 205 ? 52.447 -33.861 -15.533 1.00 69.50 205 ASN A C 1
ATOM 1559 O O . ASN A 1 205 ? 53.470 -34.539 -15.567 1.00 69.50 205 ASN A O 1
ATOM 1563 N N . GLU A 1 206 ? 51.733 -33.614 -16.634 1.00 67.50 206 GLU A N 1
ATOM 1564 C CA . GLU A 1 206 ? 52.145 -34.016 -17.990 1.00 67.50 206 GLU A CA 1
ATOM 1565 C C . GLU A 1 206 ? 53.164 -33.029 -18.600 1.00 67.50 206 GLU A C 1
ATOM 1567 O O . GLU A 1 206 ? 54.135 -33.450 -19.235 1.00 67.50 206 GLU A O 1
ATOM 1572 N N . ALA A 1 207 ? 53.005 -31.730 -18.325 1.00 62.47 207 ALA A N 1
ATOM 1573 C CA . ALA A 1 207 ? 53.835 -30.628 -18.816 1.00 62.47 207 ALA A CA 1
ATOM 1574 C C . ALA A 1 207 ? 55.244 -30.575 -18.203 1.00 62.47 207 ALA A C 1
ATOM 1576 O O . ALA A 1 207 ? 56.147 -29.937 -18.754 1.00 62.47 207 ALA A O 1
ATOM 1577 N N . GLU A 1 208 ? 55.489 -31.318 -17.117 1.00 59.28 208 GLU A N 1
ATOM 1578 C CA . GLU A 1 208 ? 56.843 -31.605 -16.617 1.00 59.28 208 GLU A CA 1
ATOM 1579 C C . GLU A 1 208 ? 57.723 -32.309 -17.689 1.00 59.28 208 GLU A C 1
ATOM 1581 O O . GLU A 1 208 ? 58.939 -32.418 -17.524 1.00 59.28 208 GLU A O 1
ATOM 1586 N N . GLY A 1 209 ? 57.130 -32.734 -18.822 1.00 57.94 209 GLY A N 1
ATOM 1587 C CA . GLY A 1 209 ? 57.788 -33.340 -19.981 1.00 57.94 209 GLY A CA 1
ATOM 1588 C C . GLY A 1 209 ? 58.036 -32.471 -21.234 1.00 57.94 209 GLY A C 1
ATOM 1589 O O . GLY A 1 209 ? 58.826 -32.919 -22.070 1.00 57.94 209 GLY A O 1
ATOM 1590 N N . GLY A 1 210 ? 57.461 -31.264 -21.424 1.00 56.47 210 GLY A N 1
ATOM 1591 C CA . GLY A 1 210 ? 57.819 -30.458 -22.613 1.00 56.47 210 GLY A CA 1
ATOM 1592 C C . GLY A 1 210 ? 57.001 -29.218 -23.037 1.00 56.47 210 GLY A C 1
ATOM 1593 O O . GLY A 1 210 ? 55.858 -29.314 -23.438 1.00 56.47 210 GLY A O 1
ATOM 1594 N N . VAL A 1 211 ? 57.747 -28.114 -23.221 1.00 57.78 211 VAL A N 1
ATOM 1595 C CA . VAL A 1 211 ? 57.599 -26.997 -24.197 1.00 57.78 211 VAL A CA 1
ATOM 1596 C C . VAL A 1 211 ? 56.418 -26.010 -24.055 1.00 57.78 211 VAL A C 1
ATOM 1598 O O . VAL A 1 211 ? 55.301 -26.275 -24.471 1.00 57.78 211 VAL A O 1
ATOM 1601 N N . ALA A 1 212 ? 56.776 -24.783 -23.637 1.00 57.16 212 ALA A N 1
ATOM 1602 C CA . ALA A 1 212 ? 56.248 -23.417 -23.875 1.00 57.16 212 ALA A CA 1
ATOM 1603 C C . ALA A 1 212 ? 54.806 -23.145 -24.382 1.00 57.16 212 ALA A C 1
ATOM 1605 O O . ALA A 1 212 ? 54.239 -22.138 -23.966 1.00 57.16 212 ALA A O 1
ATOM 1606 N N . GLY A 1 213 ? 54.217 -23.961 -25.261 1.00 58.56 213 GLY A N 1
ATOM 1607 C CA . GLY A 1 213 ? 52.823 -23.817 -25.704 1.00 58.56 213 GLY A CA 1
ATOM 1608 C C . GLY A 1 213 ? 51.817 -24.165 -24.604 1.00 58.56 213 GLY A C 1
ATOM 1609 O O . GLY A 1 213 ? 50.821 -23.467 -24.447 1.00 58.56 213 GLY A O 1
ATOM 1610 N N . GLU A 1 214 ? 52.139 -25.156 -23.767 1.00 61.41 214 GLU A N 1
ATOM 1611 C CA . GLU A 1 214 ? 51.307 -25.543 -22.617 1.00 61.41 214 GLU A CA 1
ATOM 1612 C C . GLU A 1 214 ? 51.228 -24.441 -21.554 1.00 61.41 214 GLU A C 1
ATOM 1614 O O . GLU A 1 214 ? 50.218 -24.309 -20.876 1.00 61.41 214 GLU A O 1
ATOM 1619 N N . LEU A 1 215 ? 52.262 -23.599 -21.438 1.00 61.88 215 LEU A N 1
ATOM 1620 C CA . LEU A 1 215 ? 52.294 -22.504 -20.466 1.00 61.88 215 LEU A CA 1
ATOM 1621 C C . LEU A 1 215 ? 51.314 -21.374 -20.816 1.00 61.88 215 LEU A C 1
ATOM 1623 O O . LEU A 1 215 ? 50.775 -20.740 -19.916 1.00 61.88 215 LEU A O 1
ATOM 1627 N N . GLN A 1 216 ? 51.097 -21.115 -22.109 1.00 65.06 216 GLN A N 1
ATOM 1628 C CA . GLN A 1 216 ? 50.178 -20.073 -22.571 1.00 65.06 216 GLN A CA 1
ATOM 1629 C C . GLN A 1 216 ? 48.716 -20.527 -22.466 1.00 65.06 216 GLN A C 1
ATOM 1631 O O . GLN A 1 216 ? 47.860 -19.742 -22.071 1.00 65.06 216 GLN A O 1
ATOM 1636 N N . GLU A 1 217 ? 48.443 -21.801 -22.752 1.00 66.62 217 GLU A N 1
ATOM 1637 C CA . GLU A 1 217 ? 47.116 -22.409 -22.579 1.00 66.62 217 GLU A CA 1
ATOM 1638 C C . GLU A 1 217 ? 46.752 -22.552 -21.085 1.00 66.62 217 GLU A C 1
ATOM 1640 O O . GLU A 1 217 ? 45.605 -22.339 -20.696 1.00 66.62 217 GLU A O 1
ATOM 1645 N N . LEU A 1 218 ? 47.743 -22.820 -20.224 1.00 70.31 218 LEU A N 1
ATOM 1646 C CA . LEU A 1 218 ? 47.584 -22.842 -18.767 1.00 70.31 218 LEU A CA 1
ATOM 1647 C C . LEU A 1 218 ? 47.284 -21.449 -18.183 1.00 70.31 218 LEU A C 1
ATOM 1649 O O . LEU A 1 218 ? 46.492 -21.340 -17.249 1.00 70.31 218 LEU A O 1
ATOM 1653 N N . ASP A 1 219 ? 47.895 -20.387 -18.718 1.00 70.75 219 ASP A N 1
ATOM 1654 C CA . ASP A 1 219 ? 47.623 -19.003 -18.297 1.00 70.75 219 ASP A CA 1
ATOM 1655 C C . ASP A 1 219 ? 46.185 -18.579 -18.659 1.00 70.75 219 ASP A C 1
ATOM 1657 O O . ASP A 1 219 ? 45.491 -17.949 -17.858 1.00 70.75 219 ASP A O 1
ATOM 1661 N N . GLU A 1 220 ? 45.689 -19.013 -19.822 1.00 75.69 220 GLU A N 1
ATOM 1662 C CA . GLU A 1 220 ? 44.309 -18.777 -20.267 1.00 75.69 220 GLU A CA 1
ATOM 1663 C C . GLU A 1 220 ? 43.279 -19.558 -19.418 1.00 75.69 220 GLU A C 1
ATOM 1665 O O . GLU A 1 220 ? 42.253 -18.998 -19.009 1.00 75.69 220 GLU A O 1
ATOM 1670 N N . GLU A 1 221 ? 43.577 -20.815 -19.056 1.00 71.00 221 GLU A N 1
ATOM 1671 C CA . GLU A 1 221 ? 42.776 -21.607 -18.102 1.00 71.00 221 GLU A CA 1
ATOM 1672 C C . GLU A 1 221 ? 42.792 -21.013 -16.680 1.00 71.00 221 GLU A C 1
ATOM 1674 O O . GLU A 1 221 ? 41.766 -20.982 -15.993 1.00 71.00 221 GLU A O 1
ATOM 1679 N N . MET A 1 222 ? 43.937 -20.499 -16.224 1.00 70.44 222 MET A N 1
ATOM 1680 C CA . MET A 1 222 ? 44.060 -19.847 -14.917 1.00 70.44 222 MET A CA 1
ATOM 1681 C C . MET A 1 222 ? 43.262 -18.535 -14.866 1.00 70.44 222 MET A C 1
ATOM 1683 O O . MET A 1 222 ? 42.625 -18.242 -13.851 1.00 70.44 222 MET A O 1
ATOM 1687 N N . GLY A 1 223 ? 43.234 -17.773 -15.965 1.00 75.62 223 GLY A N 1
ATOM 1688 C CA . GLY A 1 223 ? 42.398 -16.579 -16.109 1.00 75.62 223 GLY A CA 1
ATOM 1689 C C . GLY A 1 223 ? 40.903 -16.891 -16.009 1.00 75.62 223 GLY A C 1
ATOM 1690 O O . GLY A 1 223 ? 40.192 -16.265 -15.221 1.00 75.62 223 GLY A O 1
ATOM 1691 N N . THR A 1 224 ? 40.435 -17.921 -16.720 1.00 78.44 224 THR A N 1
ATOM 1692 C CA . THR A 1 224 ? 39.032 -18.375 -16.631 1.00 78.44 224 THR A CA 1
ATOM 1693 C C . THR A 1 224 ? 38.678 -18.907 -15.239 1.00 78.44 224 THR A C 1
ATOM 1695 O O . THR A 1 224 ? 37.558 -18.712 -14.762 1.00 78.44 224 THR A O 1
ATOM 1698 N N . MET A 1 225 ? 39.629 -19.527 -14.536 1.00 70.31 225 MET A N 1
ATOM 1699 C CA . MET A 1 225 ? 39.431 -19.967 -13.155 1.00 70.31 225 MET A CA 1
ATOM 1700 C C . MET A 1 225 ? 39.294 -18.791 -12.173 1.00 70.31 225 MET A C 1
ATOM 1702 O O . MET A 1 225 ? 38.455 -18.846 -11.272 1.00 70.31 225 MET A O 1
ATOM 1706 N N . LEU A 1 226 ? 40.090 -17.728 -12.337 1.00 76.62 226 LEU A N 1
ATOM 1707 C CA . LEU A 1 226 ? 40.004 -16.525 -11.501 1.00 76.62 226 LEU A CA 1
ATOM 1708 C C . LEU A 1 226 ? 38.658 -15.806 -11.664 1.00 76.62 226 LEU A C 1
ATOM 1710 O O . LEU A 1 226 ? 38.074 -15.387 -10.665 1.00 76.62 226 LEU A O 1
ATOM 1714 N N . GLU A 1 227 ? 38.131 -15.723 -12.886 1.00 82.06 227 GLU A N 1
ATOM 1715 C CA . GLU A 1 227 ? 36.794 -15.166 -13.140 1.00 82.06 227 GLU A CA 1
ATOM 1716 C C . GLU A 1 227 ? 35.687 -16.012 -12.490 1.00 82.06 227 GLU A C 1
ATOM 1718 O O . GLU A 1 227 ? 34.797 -15.477 -11.826 1.00 82.06 227 GLU A O 1
ATOM 1723 N N . ALA A 1 228 ? 35.768 -17.343 -12.595 1.00 75.12 228 ALA A N 1
ATOM 1724 C CA . ALA A 1 228 ? 34.817 -18.241 -11.940 1.00 75.12 228 ALA A CA 1
ATOM 1725 C C . ALA A 1 228 ? 34.870 -18.142 -10.400 1.00 75.12 228 ALA A C 1
ATOM 1727 O O . ALA A 1 228 ? 33.838 -18.261 -9.733 1.00 75.12 228 ALA A O 1
ATOM 1728 N N . LEU A 1 229 ? 36.056 -17.913 -9.820 1.00 73.75 229 LEU A N 1
ATOM 1729 C CA . LEU A 1 229 ? 36.244 -17.714 -8.377 1.00 73.75 229 LEU A CA 1
ATOM 1730 C C . LEU A 1 229 ? 35.585 -16.425 -7.874 1.00 73.75 229 LEU A C 1
ATOM 1732 O O . LEU A 1 229 ? 34.930 -16.457 -6.830 1.00 73.75 229 LEU A O 1
ATOM 1736 N N . ASP A 1 230 ? 35.725 -15.320 -8.607 1.00 82.62 230 ASP A N 1
ATOM 1737 C CA . ASP A 1 230 ? 35.067 -14.051 -8.273 1.00 82.62 230 ASP A CA 1
ATOM 1738 C C . ASP A 1 230 ? 33.536 -14.196 -8.316 1.00 82.62 230 ASP A C 1
ATOM 1740 O O . ASP A 1 230 ? 32.821 -13.804 -7.387 1.00 82.62 230 ASP A O 1
ATOM 1744 N N . GLU A 1 231 ? 33.022 -14.885 -9.338 1.00 79.75 231 GLU A N 1
ATOM 1745 C CA . GLU A 1 231 ? 31.587 -15.095 -9.498 1.00 79.75 231 GLU A CA 1
ATOM 1746 C C . GLU A 1 231 ? 31.001 -16.005 -8.398 1.00 79.75 231 GLU A C 1
ATOM 1748 O O . GLU A 1 231 ? 29.943 -15.703 -7.837 1.00 79.75 231 GLU A O 1
ATOM 1753 N N . VAL A 1 232 ? 31.706 -17.075 -8.011 1.00 76.94 232 VAL A N 1
ATOM 1754 C CA . VAL A 1 232 ? 31.344 -17.919 -6.855 1.00 76.94 232 VAL A CA 1
ATOM 1755 C C . VAL A 1 232 ? 31.394 -17.117 -5.554 1.00 76.94 232 VAL A C 1
ATOM 1757 O O . VAL A 1 232 ? 30.482 -17.237 -4.733 1.00 76.94 232 VAL A O 1
ATOM 1760 N N . GLY A 1 233 ? 32.409 -16.268 -5.373 1.00 75.12 233 GLY A N 1
ATOM 1761 C CA . GLY A 1 233 ? 32.523 -15.368 -4.224 1.00 75.12 233 GLY A CA 1
ATOM 1762 C C . GLY A 1 233 ? 31.306 -14.454 -4.085 1.00 75.12 233 GLY A C 1
ATOM 1763 O O . GLY A 1 233 ? 30.706 -14.375 -3.009 1.00 75.12 233 GLY A O 1
ATOM 1764 N N . SER A 1 234 ? 30.870 -13.852 -5.194 1.00 77.44 234 SER A N 1
ATOM 1765 C CA . SER A 1 234 ? 29.668 -13.013 -5.233 1.00 77.44 234 SER A CA 1
ATOM 1766 C C . SER A 1 234 ? 28.384 -13.794 -4.896 1.00 77.44 234 SER A C 1
ATOM 1768 O O . SER A 1 234 ? 27.542 -13.311 -4.132 1.00 77.44 234 SER A O 1
ATOM 1770 N N . GLY A 1 235 ? 28.258 -15.039 -5.373 1.00 75.56 235 GLY A N 1
ATOM 1771 C CA . GLY A 1 235 ? 27.128 -15.920 -5.066 1.00 75.56 235 GLY A CA 1
ATOM 1772 C C . GLY A 1 235 ? 27.080 -16.347 -3.594 1.00 75.56 235 GLY A C 1
ATOM 1773 O O . GLY A 1 235 ? 26.014 -16.352 -2.974 1.00 75.56 235 GLY A O 1
ATOM 1774 N N . VAL A 1 236 ? 28.235 -16.638 -2.985 1.00 72.50 236 VAL A N 1
ATOM 1775 C CA . VAL A 1 236 ? 28.343 -16.920 -1.542 1.00 72.50 236 VAL A CA 1
ATOM 1776 C C . VAL A 1 236 ? 27.957 -15.692 -0.717 1.00 72.50 236 VAL A C 1
ATOM 1778 O O . VAL A 1 236 ? 27.244 -15.823 0.281 1.00 72.50 236 VAL A O 1
ATOM 1781 N N . GLU A 1 237 ? 28.380 -14.494 -1.124 1.00 77.12 237 GLU A N 1
ATOM 1782 C CA . GLU A 1 237 ? 28.017 -13.252 -0.440 1.00 77.12 237 GLU A CA 1
ATOM 1783 C C . GLU A 1 237 ? 26.501 -12.997 -0.499 1.00 77.12 237 GLU A C 1
ATOM 1785 O O . GLU A 1 237 ? 25.889 -12.654 0.518 1.00 77.12 237 GLU A O 1
ATOM 1790 N N . ASN A 1 238 ? 25.870 -13.237 -1.652 1.00 74.88 238 ASN A N 1
ATOM 1791 C CA . ASN A 1 238 ? 24.416 -13.157 -1.805 1.00 74.88 238 ASN A CA 1
ATOM 1792 C C . ASN A 1 238 ? 23.689 -14.170 -0.913 1.00 74.88 238 ASN A C 1
ATOM 1794 O O . ASN A 1 238 ? 22.750 -13.800 -0.204 1.00 74.88 238 ASN A O 1
ATOM 1798 N N . LEU A 1 239 ? 24.157 -15.420 -0.855 1.00 70.00 239 LEU A N 1
ATOM 1799 C CA . LEU A 1 239 ? 23.603 -16.429 0.051 1.00 70.00 239 LEU A CA 1
ATOM 1800 C C . LEU A 1 239 ? 23.786 -16.061 1.523 1.00 70.00 239 LEU A C 1
ATOM 1802 O O . LEU A 1 239 ? 22.880 -16.287 2.324 1.00 70.00 239 LEU A O 1
ATOM 1806 N N . CYS A 1 240 ? 24.922 -15.474 1.900 1.00 65.44 240 CYS A N 1
ATOM 1807 C CA . CYS A 1 240 ? 25.161 -15.011 3.264 1.00 65.44 240 CYS A CA 1
ATOM 1808 C C . CYS A 1 240 ? 24.210 -13.860 3.630 1.00 65.44 240 CYS A C 1
ATOM 1810 O O . CYS A 1 240 ? 23.618 -13.868 4.710 1.00 65.44 240 CYS A O 1
ATOM 1812 N N . LYS A 1 241 ? 23.961 -12.924 2.702 1.00 70.88 241 LYS A N 1
ATOM 1813 C CA . LYS A 1 241 ? 22.950 -11.863 2.860 1.00 70.88 241 LYS A CA 1
ATOM 1814 C C . LYS A 1 241 ? 21.534 -12.438 3.009 1.00 70.88 241 LYS A C 1
ATOM 1816 O O . LYS A 1 241 ? 20.783 -11.995 3.880 1.00 70.88 241 LYS A O 1
ATOM 1821 N N . LEU A 1 242 ? 21.177 -13.447 2.212 1.00 66.12 242 LEU A N 1
ATOM 1822 C CA . LEU A 1 242 ? 19.878 -14.132 2.280 1.00 66.12 242 LEU A CA 1
ATOM 1823 C C . LEU A 1 242 ? 19.712 -14.930 3.588 1.00 66.12 242 LEU A C 1
ATOM 1825 O O . LEU A 1 242 ? 18.685 -14.823 4.261 1.00 66.12 242 LEU A O 1
ATOM 1829 N N . SER A 1 243 ? 20.740 -15.676 3.995 1.00 59.28 243 SER A N 1
ATOM 1830 C CA . SER A 1 243 ? 20.756 -16.501 5.209 1.00 59.28 243 SER A CA 1
ATOM 1831 C C . SER A 1 243 ? 20.811 -15.660 6.491 1.00 59.28 243 SER A C 1
ATOM 1833 O O . SER A 1 243 ? 20.099 -15.946 7.453 1.00 59.28 243 SER A O 1
ATOM 1835 N N . GLY A 1 244 ? 21.556 -14.549 6.498 1.00 57.53 244 GLY A N 1
ATOM 1836 C CA . GLY A 1 244 ? 21.563 -13.580 7.598 1.00 57.53 244 GLY A CA 1
ATOM 1837 C C . GLY A 1 244 ? 20.187 -12.948 7.840 1.00 57.53 244 GLY A C 1
ATOM 1838 O O . GLY A 1 244 ? 19.793 -12.729 8.989 1.00 57.53 244 GLY A O 1
ATOM 1839 N N . SER A 1 245 ? 19.398 -12.747 6.776 1.00 56.12 245 SER A N 1
ATOM 1840 C CA . SER A 1 245 ? 18.002 -12.310 6.889 1.00 56.12 245 SER A CA 1
ATOM 1841 C C . SER A 1 245 ? 17.091 -13.378 7.519 1.00 56.12 245 SER A C 1
ATOM 1843 O O . SER A 1 245 ? 16.172 -13.019 8.256 1.00 56.12 245 SER A O 1
ATOM 1845 N N . GLN A 1 246 ? 17.352 -14.667 7.276 1.00 52.53 246 GLN A N 1
ATOM 1846 C CA . GLN A 1 246 ? 16.602 -15.803 7.836 1.00 52.53 246 GLN A CA 1
ATOM 1847 C C . GLN A 1 246 ? 16.992 -16.102 9.298 1.00 52.53 246 GLN A C 1
ATOM 1849 O O . GLN A 1 246 ? 16.122 -16.323 10.142 1.00 52.53 246 GLN A O 1
ATOM 1854 N N . LEU A 1 247 ? 18.283 -16.043 9.648 1.00 39.62 247 LEU A N 1
ATOM 1855 C CA . LEU A 1 247 ? 18.764 -16.286 11.017 1.00 39.62 247 LEU A CA 1
ATOM 1856 C C . LEU A 1 247 ? 18.273 -15.201 11.994 1.00 39.62 247 LEU A C 1
ATOM 1858 O O . LEU A 1 247 ? 17.916 -15.508 13.130 1.00 39.62 247 LEU A O 1
ATOM 1862 N N . SER A 1 248 ? 18.166 -13.950 11.532 1.00 42.78 248 SER A N 1
ATOM 1863 C CA . SER A 1 248 ? 17.544 -12.849 12.281 1.00 42.78 248 SER A CA 1
ATOM 1864 C C . SER A 1 248 ? 16.045 -13.085 12.552 1.00 42.78 248 SER A C 1
ATOM 1866 O O . SER A 1 248 ? 15.564 -12.794 13.653 1.00 42.78 248 SER A O 1
ATOM 1868 N N . MET A 1 249 ? 15.308 -13.693 11.609 1.00 45.22 249 MET A N 1
ATOM 1869 C CA . MET A 1 249 ? 13.924 -14.130 11.854 1.00 45.22 249 MET A CA 1
ATOM 1870 C C . MET A 1 249 ? 13.856 -15.299 12.843 1.00 45.22 249 MET A C 1
ATOM 1872 O O . MET A 1 249 ? 13.018 -15.304 13.738 1.00 45.22 249 MET A O 1
ATOM 1876 N N . SER A 1 250 ? 14.751 -16.278 12.735 1.00 36.47 250 SER A N 1
ATOM 1877 C CA . SER A 1 250 ? 14.701 -17.467 13.596 1.00 36.47 250 SER A CA 1
ATOM 1878 C C . SER A 1 250 ? 15.094 -17.160 15.053 1.00 36.47 250 SER A C 1
ATOM 1880 O O . SER A 1 250 ? 14.466 -17.646 15.992 1.00 36.47 250 SER A O 1
ATOM 1882 N N . LEU A 1 251 ? 16.065 -16.263 15.270 1.00 36.69 251 LEU A N 1
ATOM 1883 C CA . LEU A 1 251 ? 16.465 -15.802 16.609 1.00 36.69 251 LEU A CA 1
ATOM 1884 C C . LEU A 1 251 ? 15.419 -14.903 17.287 1.00 36.69 251 LEU A C 1
ATOM 1886 O O . LEU A 1 251 ? 15.305 -14.929 18.512 1.00 36.69 251 LEU A O 1
ATOM 1890 N N . SER A 1 252 ? 14.618 -14.150 16.524 1.00 41.56 252 SER A N 1
ATOM 1891 C CA . SER A 1 252 ? 13.481 -13.397 17.083 1.00 41.56 252 SER A CA 1
ATOM 1892 C C . SER A 1 252 ? 12.300 -14.298 17.465 1.00 41.56 252 SER A C 1
ATOM 1894 O O . SER A 1 252 ? 11.569 -13.973 18.398 1.00 41.56 252 SER A O 1
ATOM 1896 N N . HIS A 1 253 ? 12.158 -15.466 16.832 1.00 39.25 253 HIS A N 1
ATOM 1897 C CA . HIS A 1 253 ? 11.221 -16.506 17.268 1.00 39.25 253 HIS A CA 1
ATOM 1898 C C . HIS A 1 253 ? 11.716 -17.306 18.488 1.00 39.25 253 HIS A C 1
ATOM 1900 O O . HIS A 1 253 ? 10.892 -17.767 19.277 1.00 39.25 253 HIS A O 1
ATOM 1906 N N . LEU A 1 254 ? 13.033 -17.439 18.697 1.00 34.16 254 LEU A N 1
ATOM 1907 C CA . LEU A 1 254 ? 13.591 -18.155 19.855 1.00 34.16 254 LEU A CA 1
ATOM 1908 C C . LEU A 1 254 ? 13.657 -17.319 21.149 1.00 34.16 254 LEU A C 1
ATOM 1910 O O . LEU A 1 254 ? 13.736 -17.896 22.232 1.00 34.16 254 LEU A O 1
ATOM 1914 N N . SER A 1 255 ? 13.607 -15.983 21.076 1.00 32.81 255 SER A N 1
ATOM 1915 C CA . SER A 1 255 ? 13.680 -15.111 22.265 1.00 32.81 255 SER A CA 1
ATOM 1916 C C . SER A 1 255 ? 12.334 -14.862 22.969 1.00 32.81 255 SER A C 1
ATOM 1918 O O . SER A 1 255 ? 12.302 -14.198 24.004 1.00 32.81 255 SER A O 1
ATOM 1920 N N . LEU A 1 256 ? 11.226 -15.423 22.461 1.00 40.75 256 LEU A N 1
ATOM 1921 C CA . LEU A 1 256 ? 9.862 -15.211 22.979 1.00 40.75 256 LEU A CA 1
ATOM 1922 C C . LEU A 1 256 ? 9.158 -16.487 23.482 1.00 40.75 256 LEU A C 1
ATOM 1924 O O . LEU A 1 256 ? 7.934 -16.580 23.447 1.00 40.75 256 LEU A O 1
ATOM 1928 N N . SER A 1 257 ? 9.905 -17.446 24.037 1.00 28.22 257 SER A N 1
ATOM 1929 C CA . SER A 1 257 ? 9.327 -18.517 24.867 1.00 28.22 257 SER A CA 1
ATOM 1930 C C . SER A 1 257 ? 9.671 -18.309 26.350 1.00 28.22 257 SER A C 1
ATOM 1932 O O . SER A 1 257 ? 10.762 -18.695 26.775 1.00 28.22 257 SER A O 1
ATOM 1934 N N . PRO A 1 258 ? 8.774 -17.737 27.179 1.00 43.81 258 PRO A N 1
ATOM 1935 C CA . PRO A 1 258 ? 8.932 -17.746 28.628 1.00 43.81 258 PRO A CA 1
ATOM 1936 C C . PRO A 1 258 ? 8.365 -19.041 29.251 1.00 43.81 258 PRO A C 1
ATOM 1938 O O . PRO A 1 258 ? 7.259 -19.455 28.921 1.00 43.81 258 PRO A O 1
ATOM 1941 N N . SER A 1 259 ? 9.085 -19.585 30.250 1.00 35.38 259 SER A N 1
ATOM 1942 C CA . SER A 1 259 ? 8.747 -20.735 31.134 1.00 35.38 259 SER A CA 1
ATOM 1943 C C . SER A 1 259 ? 8.830 -22.139 30.503 1.00 35.38 259 SER A C 1
ATOM 1945 O O . SER A 1 259 ? 8.333 -22.356 29.415 1.00 35.38 259 SER A O 1
ATOM 1947 N N . ARG A 1 260 ? 9.359 -23.198 31.138 1.00 35.78 260 ARG A N 1
ATOM 1948 C CA . ARG A 1 260 ? 9.707 -23.482 32.548 1.00 35.78 260 ARG A CA 1
ATOM 1949 C C . ARG A 1 260 ? 10.485 -24.814 32.621 1.00 35.78 260 ARG A C 1
ATOM 1951 O O . ARG A 1 260 ? 10.099 -25.758 31.940 1.00 35.78 260 ARG A O 1
ATOM 1958 N N . ARG A 1 261 ? 11.457 -24.913 33.535 1.00 30.25 261 ARG A N 1
ATOM 1959 C CA . ARG A 1 261 ? 11.769 -26.067 34.425 1.00 30.25 261 ARG A CA 1
ATOM 1960 C C . ARG A 1 261 ? 12.924 -25.611 35.327 1.00 30.25 261 ARG A C 1
ATOM 1962 O O . ARG A 1 261 ? 14.055 -25.531 34.877 1.00 30.25 261 ARG A O 1
ATOM 1969 N N . SER A 1 262 ? 12.664 -25.021 36.494 1.00 35.19 262 SER A N 1
ATOM 1970 C CA . SER A 1 262 ? 12.402 -25.702 37.777 1.00 35.19 262 SER A CA 1
ATOM 1971 C C . SER A 1 262 ? 12.745 -27.196 37.819 1.00 35.19 262 SER A C 1
ATOM 1973 O O . SER A 1 262 ? 11.991 -28.017 37.308 1.00 35.19 262 SER A O 1
ATOM 1975 N N . LEU A 1 263 ? 13.858 -27.491 38.489 1.00 36.78 263 LEU A N 1
ATOM 1976 C CA . LEU A 1 263 ? 14.165 -28.673 39.308 1.00 36.78 263 LEU A CA 1
ATOM 1977 C C . LEU A 1 263 ? 15.040 -28.092 40.443 1.00 36.78 263 LEU A C 1
ATOM 1979 O O . LEU A 1 263 ? 16.194 -27.753 40.209 1.00 36.78 263 LEU A O 1
ATOM 1983 N N . GLU A 1 264 ? 14.492 -27.575 41.548 1.00 35.38 264 GLU A N 1
ATOM 1984 C CA . GLU A 1 264 ? 14.040 -28.322 42.742 1.00 35.38 264 GLU A CA 1
ATOM 1985 C C . GLU A 1 264 ? 15.053 -29.421 43.109 1.00 35.38 264 GLU A C 1
ATOM 1987 O O . GLU A 1 264 ? 15.079 -30.480 42.498 1.00 35.38 264 GLU A O 1
ATOM 1992 N N . LYS A 1 265 ? 16.121 -29.083 43.848 1.00 37.97 265 LYS A N 1
ATOM 1993 C CA . LYS A 1 265 ? 16.231 -29.189 45.321 1.00 37.97 265 LYS A CA 1
ATOM 1994 C C . LYS A 1 265 ? 15.602 -30.471 45.881 1.00 37.97 265 LYS A C 1
ATOM 1996 O O . LYS A 1 265 ? 14.420 -30.490 46.190 1.00 37.97 265 LYS A O 1
ATOM 2001 N N . THR A 1 266 ? 16.430 -31.474 46.152 1.00 32.50 266 THR A N 1
ATOM 2002 C CA . THR A 1 266 ? 16.133 -32.534 47.127 1.00 32.50 266 THR A CA 1
ATOM 2003 C C . THR A 1 266 ? 17.139 -32.459 48.278 1.00 32.50 266 THR A C 1
ATOM 2005 O O . THR A 1 266 ? 18.342 -32.440 48.010 1.00 32.50 266 THR A O 1
ATOM 2008 N N . PRO A 1 267 ? 16.693 -32.408 49.546 1.00 42.09 267 PRO A N 1
ATOM 2009 C CA . PRO A 1 267 ? 17.557 -32.556 50.706 1.00 42.09 267 PRO A CA 1
ATOM 2010 C C . PRO A 1 267 ? 17.667 -34.039 51.084 1.00 42.09 267 PRO A C 1
ATOM 2012 O O . PRO A 1 267 ? 16.671 -34.760 51.071 1.00 42.09 267 PRO A O 1
ATOM 2015 N N . ILE A 1 268 ? 18.854 -34.488 51.487 1.00 35.47 268 ILE A N 1
ATOM 2016 C CA . ILE A 1 268 ? 18.987 -35.695 52.308 1.00 35.47 268 ILE A CA 1
ATOM 2017 C C . ILE A 1 268 ? 20.069 -35.436 53.350 1.00 35.47 268 ILE A C 1
ATOM 2019 O O . ILE A 1 268 ? 21.222 -35.157 53.030 1.00 35.47 268 ILE A O 1
ATOM 2023 N N . HIS A 1 269 ? 19.642 -35.452 54.606 1.00 35.88 269 HIS A N 1
ATOM 2024 C CA . HIS A 1 269 ? 20.472 -35.376 55.796 1.00 35.88 269 HIS A CA 1
ATOM 2025 C C . HIS A 1 269 ? 20.851 -36.805 56.205 1.00 35.88 269 HIS A C 1
ATOM 2027 O O . HIS A 1 269 ? 19.967 -37.658 56.264 1.00 35.88 269 HIS A O 1
ATOM 2033 N N . GLY A 1 270 ? 22.112 -37.022 56.586 1.00 31.91 270 GLY A N 1
ATOM 2034 C CA . GLY A 1 270 ? 22.463 -37.995 57.624 1.00 31.91 270 GLY A CA 1
ATOM 2035 C C . GLY A 1 270 ? 23.529 -39.039 57.280 1.00 31.91 270 GLY A C 1
ATOM 2036 O O . GLY A 1 270 ? 23.466 -39.670 56.232 1.00 31.91 270 GLY A O 1
ATOM 2037 N N . VAL A 1 271 ? 24.375 -39.282 58.294 1.00 34.47 271 VAL A N 1
ATOM 2038 C CA . VAL A 1 271 ? 25.312 -40.408 58.523 1.00 34.47 271 VAL A CA 1
ATOM 2039 C C . VAL A 1 271 ? 26.719 -40.175 57.935 1.00 34.47 271 VAL A C 1
ATOM 2041 O O . VAL A 1 271 ? 26.890 -40.207 56.727 1.00 34.47 271 VAL A O 1
ATOM 2044 N N . ALA A 1 272 ? 27.704 -39.673 58.690 1.00 37.31 272 ALA A N 1
ATOM 2045 C CA . ALA A 1 272 ? 28.474 -40.230 59.823 1.00 37.31 272 ALA A CA 1
ATOM 2046 C C . ALA A 1 272 ? 29.838 -40.812 59.381 1.00 37.31 272 ALA A C 1
ATOM 2048 O O . ALA A 1 272 ? 29.915 -41.577 58.428 1.00 37.31 272 ALA A O 1
ATOM 2049 N N . ASP A 1 273 ? 30.854 -40.433 60.162 1.00 36.47 273 ASP A N 1
ATOM 2050 C CA . ASP A 1 273 ? 32.101 -41.136 60.501 1.00 36.47 273 ASP A CA 1
ATOM 2051 C C . ASP A 1 273 ? 33.284 -41.279 59.516 1.00 36.47 273 ASP A C 1
ATOM 2053 O O . ASP A 1 273 ? 33.178 -41.863 58.443 1.00 36.47 273 ASP A O 1
ATOM 2057 N N . SER A 1 274 ? 34.468 -40.960 60.082 1.00 38.00 274 SER A N 1
ATOM 2058 C CA . SER A 1 274 ? 35.841 -41.441 59.766 1.00 38.00 274 SER A CA 1
ATOM 2059 C C . SER A 1 274 ? 36.481 -40.877 58.484 1.00 38.00 274 SER A C 1
ATOM 2061 O O . SER A 1 274 ? 35.866 -40.918 57.430 1.00 38.00 274 SER A O 1
ATOM 2063 N N . VAL A 1 275 ? 37.712 -40.355 58.426 1.00 38.25 275 VAL A N 1
ATOM 2064 C CA . VAL A 1 275 ? 38.975 -40.482 59.184 1.00 38.25 275 VAL A CA 1
ATOM 2065 C C . VAL A 1 275 ? 39.741 -39.167 59.007 1.00 38.25 275 VAL A C 1
ATOM 2067 O O . VAL A 1 275 ? 39.620 -38.580 57.906 1.00 38.25 275 VAL A O 1
#

Sequence (275 aa):
MVFSFVLGSFTCGMLIDKNQVHFGGKSLYGVALVGNAVLIFAAALVPNLPTLSVCLAATACGLQNAMCTSHFGAVVRTTHVTGTLTDIGSTLGRIAMVYLRKGCRRSRMNVLEKAEIGVDARKLLVLLPMWVSFVMGSTVGAYAEHLFGVYALFFPASMTLTVGLVYMFLRQLLADMFTRIEQEGLREKLMDMHLAFQRAGTRLNEAEGGVAGELQELDEEMGTMLEALDEVGSGVENLCKLSGSQLSMSLSHLSLSPSRRSLEKTPIHGVADSV

Secondary structure (DSSP, 8-state):
-HHHHHHHHHHHHHHS-SS---TT--HHHHHHHHHHHHHHHHHHH-TT-HHHHHHHHHHHHHHHHHHHHHHSGGG--TT-HHHHHHHHHHHHHHHHHHHHHHTT-GGG--HHHHHHHHHHHHHHHHHHHHHHHHHHHHHHHHHHHHHHGGGGGHHHHHHHHHHHHHHHHHHHHHHHHHHHHHHHHHHHHHHHHHHHHHHHHHHHHHHTTS-THHHHHHHHHHHHHHHHHHHHHHHHHHHHHHHHHHHHHHHHHHTT-------------------